Protein AF-A0A3A8JRA4-F1 (afdb_monomer_lite)

Structure (mmCIF, N/CA/C/O backbone):
data_AF-A0A3A8JRA4-F1
#
_entry.id   AF-A0A3A8JRA4-F1
#
loop_
_atom_site.group_PDB
_atom_site.id
_atom_site.type_symbol
_atom_site.label_atom_id
_atom_site.label_alt_id
_atom_site.label_comp_id
_atom_site.label_asym_id
_atom_site.label_entity_id
_atom_site.label_seq_id
_atom_site.pdbx_PDB_ins_code
_atom_site.Cartn_x
_atom_site.Cartn_y
_atom_site.Cartn_z
_atom_site.occupancy
_atom_site.B_iso_or_equiv
_atom_site.auth_seq_id
_atom_site.auth_comp_id
_atom_site.auth_asym_id
_atom_site.auth_atom_id
_atom_site.pdbx_PDB_model_num
ATOM 1 N N . MET A 1 1 ? -4.386 19.061 25.633 1.00 42.25 1 MET A N 1
ATOM 2 C CA . MET A 1 1 ? -5.273 18.980 24.450 1.00 42.25 1 MET A CA 1
ATOM 3 C C . MET A 1 1 ? -5.126 20.290 23.704 1.00 42.25 1 MET A C 1
ATOM 5 O O . MET A 1 1 ? -5.194 21.300 24.383 1.00 42.25 1 MET A O 1
ATOM 9 N N . GLN A 1 2 ? -4.971 20.246 22.377 1.00 42.50 2 GLN A N 1
ATOM 10 C CA . GLN A 1 2 ? -4.589 21.347 21.465 1.00 42.50 2 GLN A CA 1
ATOM 11 C C . GLN A 1 2 ? -3.070 21.439 21.291 1.00 42.50 2 GLN A C 1
ATOM 13 O O . GLN A 1 2 ? -2.375 21.845 22.204 1.00 42.50 2 GLN A O 1
ATOM 18 N N . ASP A 1 3 ? -2.617 20.881 20.163 1.00 41.09 3 ASP A N 1
ATOM 19 C CA . ASP A 1 3 ? -1.318 21.055 19.472 1.00 41.09 3 ASP A CA 1
ATOM 20 C C . ASP A 1 3 ? -1.063 19.887 18.490 1.00 41.09 3 ASP A C 1
ATOM 22 O O . ASP A 1 3 ? -0.101 19.893 17.729 1.00 41.09 3 ASP A O 1
ATOM 26 N N . ALA A 1 4 ? -1.954 18.884 18.441 1.00 43.44 4 ALA A N 1
ATOM 27 C CA . ALA A 1 4 ? -1.794 17.691 17.600 1.00 43.44 4 ALA A CA 1
ATOM 28 C C . ALA A 1 4 ? -2.192 17.859 16.118 1.00 43.44 4 ALA A C 1
ATOM 30 O O . ALA A 1 4 ? -2.067 16.912 15.350 1.00 43.44 4 ALA A O 1
ATOM 31 N N . PHE A 1 5 ? -2.633 19.041 15.685 1.00 44.84 5 PHE A N 1
ATOM 32 C CA . PHE A 1 5 ? -2.872 19.313 14.269 1.00 44.84 5 PHE A CA 1
ATOM 33 C C . PHE A 1 5 ? -2.196 20.624 13.890 1.00 44.84 5 PHE A C 1
ATOM 35 O O . PHE A 1 5 ? -2.761 21.701 14.058 1.00 44.84 5 PHE A O 1
ATOM 42 N N . LYS A 1 6 ? -0.991 20.525 13.320 1.00 45.72 6 LYS A N 1
ATOM 43 C CA . LYS A 1 6 ? -0.489 21.536 12.383 1.00 45.72 6 LYS A CA 1
ATOM 44 C C . LYS A 1 6 ? -1.404 21.517 11.153 1.00 45.72 6 LYS A C 1
ATOM 46 O O . LYS A 1 6 ? -1.088 20.903 10.141 1.00 45.72 6 LYS A O 1
ATOM 51 N N . SER A 1 7 ? -2.581 22.122 11.283 1.00 49.81 7 SER A N 1
ATOM 52 C CA . SER A 1 7 ? -3.661 22.100 10.293 1.00 49.81 7 SER A CA 1
ATOM 53 C C . SER A 1 7 ? -3.285 22.762 8.969 1.00 49.81 7 SER A C 1
ATOM 55 O O . SER A 1 7 ? -3.929 22.504 7.963 1.00 49.81 7 SER A O 1
ATOM 57 N N . ASP A 1 8 ? -2.235 23.581 8.943 1.00 52.53 8 ASP A N 1
ATOM 58 C CA . ASP A 1 8 ? -1.862 24.374 7.769 1.00 52.53 8 ASP A CA 1
ATOM 59 C C . ASP A 1 8 ? -1.099 23.598 6.692 1.00 52.53 8 ASP A C 1
ATOM 61 O O . ASP A 1 8 ? -1.126 23.996 5.528 1.00 52.53 8 ASP A O 1
ATOM 65 N N . GLU A 1 9 ? -0.403 22.520 7.053 1.00 50.00 9 GLU A N 1
ATOM 66 C CA . GLU A 1 9 ? 0.426 21.758 6.111 1.00 50.00 9 GLU A CA 1
ATOM 67 C C . GLU A 1 9 ? -0.400 20.649 5.442 1.00 50.00 9 GLU A C 1
ATOM 69 O O . GLU A 1 9 ? -0.456 20.563 4.215 1.00 50.00 9 GLU A O 1
ATOM 74 N N . THR A 1 10 ? -1.181 19.902 6.227 1.00 51.94 10 THR A N 1
ATOM 75 C CA . THR A 1 10 ? -2.163 18.926 5.723 1.00 51.94 10 THR A CA 1
ATOM 76 C C . THR A 1 10 ? -3.290 19.579 4.919 1.00 51.94 10 THR A C 1
ATOM 78 O O . THR A 1 10 ? -3.701 19.022 3.899 1.00 51.94 10 THR A O 1
ATOM 81 N N . ALA A 1 11 ? -3.743 20.787 5.287 1.00 57.78 11 ALA A N 1
ATOM 82 C CA . ALA A 1 11 ? -4.739 21.523 4.500 1.00 57.78 11 ALA A CA 1
ATOM 83 C C . ALA A 1 11 ? -4.231 21.947 3.111 1.00 57.78 11 ALA A C 1
ATOM 85 O O . ALA A 1 11 ? -5.037 22.105 2.195 1.00 57.78 11 ALA A O 1
ATOM 86 N N . ARG A 1 12 ? -2.912 22.111 2.922 1.00 64.62 12 ARG A N 1
ATOM 87 C CA . ARG A 1 12 ? -2.322 22.468 1.617 1.00 64.62 12 ARG A CA 1
ATOM 88 C C . ARG A 1 12 ? -2.156 21.271 0.687 1.00 64.62 12 ARG A C 1
ATOM 90 O O . ARG A 1 12 ? -2.230 21.445 -0.526 1.00 64.62 12 ARG A O 1
ATOM 97 N N . VAL A 1 13 ? -1.950 20.072 1.232 1.00 69.38 13 VAL A N 1
ATOM 98 C CA . VAL A 1 13 ? -1.719 18.848 0.443 1.00 69.38 13 VAL A CA 1
ATOM 99 C C . VAL A 1 13 ? -3.033 18.232 -0.052 1.00 69.38 13 VAL A C 1
ATOM 101 O O . VAL A 1 13 ? -3.086 17.700 -1.161 1.00 69.38 13 VAL A O 1
ATOM 104 N N . TRP A 1 14 ? -4.124 18.356 0.711 1.00 73.94 14 TRP A N 1
ATOM 105 C CA . TRP A 1 14 ? -5.416 17.745 0.367 1.00 73.94 14 TRP A CA 1
ATOM 106 C C . TRP A 1 14 ? -5.987 18.171 -1.004 1.00 73.94 14 TRP A C 1
ATOM 108 O O . TRP A 1 14 ? -6.370 17.298 -1.788 1.00 73.94 14 TRP A O 1
ATOM 118 N N . PRO A 1 15 ? -5.977 19.467 -1.381 1.00 80.62 15 PRO A N 1
ATOM 119 C CA . PRO A 1 15 ? -6.422 19.895 -2.709 1.00 80.62 15 PRO A CA 1
ATOM 120 C C . PRO A 1 15 ? -5.534 19.374 -3.849 1.00 80.62 15 PRO A C 1
ATOM 122 O O . PRO A 1 15 ? -6.014 19.194 -4.967 1.00 80.62 15 PRO A O 1
ATOM 125 N N . LEU A 1 16 ? -4.247 19.126 -3.583 1.00 82.62 16 LEU A N 1
ATOM 126 C CA . LEU A 1 16 ? -3.301 18.596 -4.569 1.00 82.62 16 LEU A CA 1
ATOM 127 C C . LEU A 1 16 ? -3.506 17.093 -4.789 1.00 82.62 16 LEU A C 1
ATOM 129 O O . LEU A 1 16 ? -3.467 16.631 -5.927 1.00 82.62 16 LEU A O 1
ATOM 133 N N . LEU A 1 17 ? -3.798 16.340 -3.724 1.00 81.56 17 LEU A N 1
ATOM 134 C CA . LEU A 1 17 ? -4.179 14.927 -3.819 1.00 81.56 17 LEU A CA 1
ATOM 135 C C . LEU A 1 17 ? -5.486 14.743 -4.602 1.00 81.56 17 LEU A C 1
ATOM 137 O O . LEU A 1 17 ? -5.574 13.847 -5.439 1.00 81.56 17 LEU A O 1
ATOM 141 N N . ALA A 1 18 ? -6.472 15.621 -4.395 1.00 82.06 18 ALA A N 1
ATOM 142 C CA . ALA A 1 18 ? -7.710 15.608 -5.173 1.00 82.06 18 ALA A CA 1
ATOM 143 C C . ALA A 1 18 ? -7.455 15.854 -6.674 1.00 82.06 18 ALA A C 1
ATOM 145 O O . ALA A 1 18 ? -8.029 15.171 -7.520 1.00 82.06 18 ALA A O 1
ATOM 146 N N . GLN A 1 19 ? -6.544 16.773 -7.017 1.00 84.06 19 GLN A N 1
ATOM 147 C CA . GLN A 1 19 ? -6.133 17.002 -8.409 1.00 84.06 19 GLN A CA 1
ATOM 148 C C . GLN A 1 19 ? -5.389 15.803 -9.007 1.00 84.06 19 GLN A C 1
ATOM 150 O O . GLN A 1 19 ? -5.580 15.493 -10.179 1.00 84.06 19 GLN A O 1
ATOM 155 N N . LEU A 1 20 ? -4.583 15.092 -8.210 1.00 86.69 20 LEU A N 1
ATOM 156 C CA . LEU A 1 20 ? -3.900 13.877 -8.660 1.00 86.69 20 LEU A CA 1
ATOM 157 C C . LEU A 1 20 ? -4.894 12.772 -9.045 1.00 86.69 20 LEU A C 1
ATOM 159 O O . LEU A 1 20 ? -4.694 12.077 -10.041 1.00 86.69 20 LEU A O 1
ATOM 163 N N . GLN A 1 21 ? -5.966 12.618 -8.262 1.00 83.75 21 GLN A N 1
ATOM 164 C CA . GLN A 1 21 ? -7.036 11.653 -8.531 1.00 83.75 21 GLN A CA 1
ATOM 165 C C . GLN A 1 21 ? -7.908 12.049 -9.728 1.00 83.75 21 GLN A C 1
ATOM 167 O O . GLN A 1 21 ? -8.460 11.174 -10.385 1.00 83.75 21 GLN A O 1
ATOM 172 N N . ALA A 1 22 ? -8.011 13.344 -10.033 1.00 84.12 22 ALA A N 1
ATOM 173 C CA . ALA A 1 22 ? -8.775 13.854 -11.170 1.00 84.12 22 ALA A CA 1
ATOM 174 C C . ALA A 1 22 ? -8.060 13.691 -12.528 1.00 84.12 22 ALA A C 1
ATOM 176 O O . ALA A 1 22 ? -8.652 13.986 -13.568 1.00 84.12 22 ALA A O 1
ATOM 177 N N . LEU A 1 23 ? -6.798 13.242 -12.544 1.00 87.00 23 LEU A N 1
ATOM 178 C CA . LEU A 1 23 ? -6.083 12.951 -13.787 1.00 87.00 23 LEU A CA 1
ATOM 179 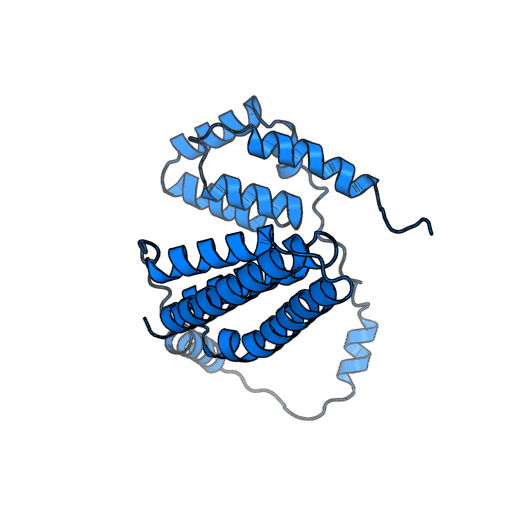C C . LEU A 1 23 ? -6.722 11.760 -14.519 1.00 87.00 23 LEU A C 1
ATOM 181 O O . LEU A 1 23 ? -7.041 10.764 -13.867 1.00 87.00 23 LEU A O 1
ATOM 185 N N . PRO A 1 24 ? -6.830 11.806 -15.859 1.00 85.25 24 PRO A N 1
ATOM 186 C CA . PRO A 1 24 ? -7.484 10.761 -16.643 1.00 85.25 24 PRO A CA 1
ATOM 187 C C . PRO A 1 24 ? -6.791 9.403 -16.495 1.00 85.25 24 PRO A C 1
ATOM 189 O O . PRO A 1 24 ? -5.580 9.327 -16.282 1.00 85.25 24 PRO A O 1
ATOM 192 N N . ASP A 1 25 ? -7.536 8.311 -16.652 1.00 80.62 25 ASP A N 1
ATOM 193 C CA . ASP A 1 25 ? -7.024 6.948 -16.436 1.00 80.62 25 ASP A CA 1
ATOM 194 C C . ASP A 1 25 ? -5.813 6.601 -17.315 1.00 80.62 25 ASP A C 1
ATOM 196 O O . ASP A 1 25 ? -4.922 5.882 -16.866 1.00 80.62 25 ASP A O 1
ATOM 200 N N . GLY A 1 26 ? -5.737 7.176 -18.521 1.00 81.19 26 GLY A N 1
ATOM 201 C CA . GLY A 1 26 ? -4.611 7.023 -19.451 1.00 81.19 26 GLY A CA 1
ATOM 202 C C . GLY A 1 26 ? -3.329 7.770 -19.061 1.00 81.19 26 GLY A C 1
ATOM 203 O O . GLY A 1 26 ? -2.326 7.649 -19.758 1.00 81.19 26 GLY A O 1
ATOM 204 N N . PHE A 1 27 ? -3.336 8.541 -17.971 1.00 87.44 27 PHE A N 1
ATOM 205 C CA . PHE A 1 27 ? -2.140 9.212 -17.471 1.00 87.44 27 PHE A CA 1
ATOM 206 C C . PHE A 1 27 ? -1.096 8.198 -16.978 1.00 87.44 27 PHE A C 1
ATOM 208 O O . PHE A 1 27 ? -1.437 7.221 -16.306 1.00 87.44 27 PHE A O 1
ATOM 215 N N . ASP A 1 28 ? 0.181 8.451 -17.286 1.00 85.38 28 ASP A N 1
ATOM 216 C CA . ASP A 1 28 ? 1.267 7.505 -17.022 1.00 85.38 28 ASP A CA 1
ATOM 217 C C . ASP A 1 28 ? 1.326 7.095 -15.529 1.00 85.38 28 ASP A C 1
ATOM 219 O O . ASP A 1 28 ? 1.390 7.950 -14.633 1.00 85.38 28 ASP A O 1
ATOM 223 N N . PRO A 1 29 ? 1.296 5.783 -15.228 1.00 83.69 29 PRO A N 1
ATOM 224 C CA . PRO A 1 29 ? 1.188 5.294 -13.858 1.00 83.69 29 PRO A CA 1
ATOM 225 C C . PRO A 1 29 ? 2.460 5.527 -13.033 1.00 83.69 29 PRO A C 1
ATOM 227 O O . PRO A 1 29 ? 2.365 5.713 -11.818 1.00 83.69 29 PRO A O 1
ATOM 230 N N . ALA A 1 30 ? 3.640 5.548 -13.663 1.00 80.94 30 ALA A N 1
ATOM 231 C CA . ALA A 1 30 ? 4.895 5.823 -12.967 1.00 80.94 30 ALA A CA 1
ATOM 232 C C . ALA A 1 30 ? 4.961 7.296 -12.546 1.00 80.94 30 ALA A C 1
ATOM 234 O O . ALA A 1 30 ? 5.324 7.595 -11.409 1.00 80.94 30 ALA A O 1
ATOM 235 N N . LEU A 1 31 ? 4.510 8.204 -13.411 1.00 84.81 31 LEU A N 1
ATOM 236 C CA . LEU A 1 31 ? 4.359 9.624 -13.098 1.00 84.81 31 LEU A CA 1
ATOM 237 C C . LEU A 1 31 ? 3.317 9.880 -12.016 1.00 84.81 31 LEU A C 1
ATOM 239 O O . LEU A 1 31 ? 3.580 10.641 -11.087 1.00 84.81 31 LEU A O 1
ATOM 243 N N . ARG A 1 32 ? 2.161 9.211 -12.083 1.00 86.81 32 ARG A N 1
ATOM 244 C CA . ARG A 1 32 ? 1.133 9.302 -11.036 1.00 86.81 32 ARG A CA 1
ATOM 245 C C . ARG A 1 32 ? 1.689 8.866 -9.678 1.00 86.81 32 ARG A C 1
ATOM 247 O O . ARG A 1 32 ? 1.477 9.551 -8.679 1.00 86.81 32 ARG A O 1
ATOM 254 N N . SER A 1 33 ? 2.440 7.764 -9.651 1.00 81.56 33 SER A N 1
ATOM 255 C CA . SER A 1 33 ? 3.121 7.278 -8.447 1.00 81.56 33 SER A CA 1
ATOM 256 C C . SER A 1 33 ? 4.178 8.267 -7.952 1.00 81.56 33 SER A C 1
ATOM 258 O O . SER A 1 33 ? 4.204 8.584 -6.764 1.00 81.56 33 SER A O 1
ATOM 260 N N . GLY A 1 34 ? 5.024 8.799 -8.838 1.00 81.69 34 GLY A N 1
ATOM 261 C CA . GLY A 1 34 ? 6.030 9.798 -8.476 1.00 81.69 34 GLY A CA 1
ATOM 262 C C . GLY A 1 34 ? 5.401 11.039 -7.839 1.00 81.69 34 GLY A C 1
ATOM 263 O O . GLY A 1 34 ? 5.856 11.492 -6.793 1.00 81.69 34 GLY A O 1
ATOM 264 N N . LEU A 1 35 ? 4.313 11.552 -8.421 1.00 85.88 35 LEU A N 1
ATOM 265 C CA . LEU A 1 35 ? 3.591 12.719 -7.906 1.00 85.88 35 LEU A CA 1
ATOM 266 C C . LEU A 1 35 ? 2.993 12.464 -6.519 1.00 85.88 35 LEU A C 1
ATOM 268 O O . LEU A 1 35 ? 3.038 13.349 -5.670 1.00 85.88 35 LEU A O 1
ATOM 272 N N . ALA A 1 36 ? 2.481 11.256 -6.266 1.00 84.62 36 ALA A N 1
ATOM 273 C CA . ALA A 1 36 ? 1.999 10.876 -4.942 1.00 84.62 36 ALA A CA 1
ATOM 274 C C . ALA A 1 36 ? 3.125 10.916 -3.892 1.00 84.62 36 ALA A C 1
ATOM 276 O O . ALA A 1 36 ? 2.939 11.500 -2.828 1.00 84.62 36 ALA A O 1
ATOM 277 N N . HIS A 1 37 ? 4.306 10.370 -4.207 1.00 77.62 37 HIS A N 1
ATOM 278 C CA . HIS A 1 37 ? 5.467 10.419 -3.305 1.00 77.62 37 HIS A CA 1
ATOM 279 C C . HIS A 1 37 ? 5.941 11.856 -3.069 1.00 77.62 37 HIS A C 1
ATOM 281 O O . HIS A 1 37 ? 6.258 12.230 -1.943 1.00 77.62 37 HIS A O 1
ATOM 287 N N . ALA A 1 38 ? 5.928 12.694 -4.107 1.00 82.12 38 ALA A N 1
ATOM 288 C CA . ALA A 1 38 ? 6.289 14.097 -3.968 1.00 82.12 38 ALA A CA 1
ATOM 289 C C . ALA A 1 38 ? 5.326 14.868 -3.053 1.00 82.12 38 ALA A C 1
ATOM 291 O O . ALA A 1 38 ? 5.771 15.718 -2.288 1.00 82.12 38 ALA A O 1
ATOM 292 N N . LEU A 1 39 ? 4.026 14.563 -3.094 1.00 80.50 39 LEU A N 1
ATOM 293 C CA . LEU A 1 39 ? 3.029 15.192 -2.223 1.00 80.50 39 LEU A CA 1
ATOM 294 C C . LEU A 1 39 ? 3.098 14.720 -0.768 1.00 80.50 39 LEU A C 1
ATOM 296 O O . LEU 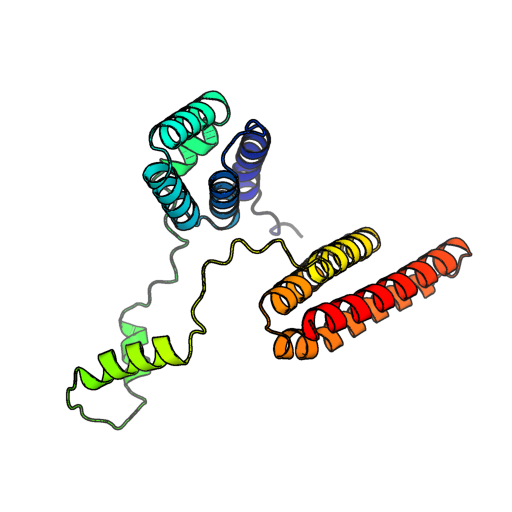A 1 39 ? 2.816 15.511 0.128 1.00 80.50 39 LEU A O 1
ATOM 300 N N . LEU A 1 40 ? 3.427 13.448 -0.541 1.00 77.44 40 LEU A N 1
ATOM 301 C CA . LEU A 1 40 ? 3.456 12.854 0.797 1.00 77.44 40 LEU A CA 1
ATOM 302 C C . LEU A 1 40 ? 4.778 13.123 1.522 1.00 77.44 40 LEU A C 1
ATOM 304 O O . LEU A 1 40 ? 4.769 13.509 2.687 1.00 77.44 40 LEU A O 1
ATOM 308 N N . ASP A 1 41 ? 5.896 12.971 0.813 1.00 74.00 41 ASP A N 1
ATOM 309 C CA . ASP A 1 41 ? 7.235 12.967 1.408 1.00 74.00 41 ASP A CA 1
ATOM 310 C C . ASP A 1 41 ? 8.079 14.181 0.979 1.00 74.00 41 ASP A C 1
ATOM 312 O O . ASP A 1 41 ? 9.234 14.320 1.384 1.00 74.00 41 ASP A O 1
ATOM 316 N N . GLY A 1 42 ? 7.545 15.055 0.114 1.00 71.06 42 GLY A N 1
ATOM 317 C CA . GLY A 1 42 ? 8.282 16.191 -0.459 1.00 71.06 42 GLY A CA 1
ATOM 318 C C . GLY A 1 42 ? 9.384 15.785 -1.448 1.00 71.06 42 GLY A C 1
ATOM 319 O O . GLY A 1 42 ? 10.128 16.638 -1.935 1.00 71.06 42 GLY A O 1
ATOM 320 N N . ALA A 1 43 ? 9.512 14.490 -1.751 1.00 73.88 43 ALA A N 1
ATOM 321 C CA . ALA A 1 43 ? 10.568 13.944 -2.591 1.00 73.88 43 ALA A CA 1
ATOM 322 C C . ALA A 1 43 ? 10.233 14.114 -4.081 1.00 73.88 43 ALA A C 1
ATOM 324 O O . ALA A 1 43 ? 9.377 13.420 -4.626 1.00 73.88 43 ALA A O 1
ATOM 325 N N . LEU A 1 44 ? 10.934 15.028 -4.759 1.00 79.38 44 LEU A N 1
ATOM 326 C CA . LEU A 1 44 ? 10.740 15.293 -6.192 1.00 79.38 44 LEU A CA 1
ATOM 327 C C . LEU A 1 44 ? 11.509 14.343 -7.116 1.00 79.38 44 LEU A C 1
ATOM 329 O O . LEU A 1 44 ? 11.169 14.249 -8.295 1.00 79.38 44 LEU A O 1
ATOM 333 N N . ASP A 1 45 ? 12.537 13.658 -6.618 1.00 78.50 45 ASP A N 1
ATOM 334 C CA . ASP A 1 45 ? 13.399 12.807 -7.448 1.00 78.50 45 ASP A CA 1
ATOM 335 C C . ASP A 1 45 ? 12.626 11.673 -8.149 1.00 78.50 45 ASP A C 1
ATOM 337 O O . ASP A 1 45 ? 12.763 11.548 -9.363 1.00 78.50 45 ASP A O 1
ATOM 341 N N . PRO A 1 46 ? 11.681 10.965 -7.493 1.00 74.69 46 PRO A N 1
ATOM 342 C CA . PRO A 1 46 ? 10.841 9.978 -8.174 1.00 74.69 46 PRO A CA 1
ATOM 343 C C . PRO A 1 46 ? 10.003 10.556 -9.327 1.00 74.69 46 PRO A C 1
ATOM 345 O O . PRO A 1 46 ? 9.746 9.865 -10.311 1.00 74.69 46 PRO A O 1
ATOM 348 N N . VAL A 1 47 ? 9.566 11.820 -9.228 1.00 83.38 47 VAL A N 1
ATOM 349 C CA . VAL A 1 47 ? 8.838 12.501 -10.316 1.00 83.38 47 VAL A CA 1
ATOM 350 C C . VAL A 1 47 ? 9.775 12.797 -11.481 1.00 83.38 47 VAL A C 1
ATOM 352 O O . VAL A 1 47 ? 9.383 12.622 -12.632 1.00 83.38 47 VAL A O 1
ATOM 355 N N . ARG A 1 48 ? 11.001 13.250 -11.191 1.00 80.44 48 ARG A N 1
ATOM 356 C CA . ARG A 1 48 ? 12.018 13.566 -12.204 1.00 80.44 48 ARG A CA 1
ATOM 357 C C . ARG A 1 48 ? 12.439 12.317 -12.963 1.00 80.44 48 ARG A C 1
ATOM 359 O O . ARG A 1 48 ? 12.381 12.332 -14.189 1.00 80.44 48 ARG A O 1
ATOM 366 N N . ASP A 1 49 ? 12.743 11.242 -12.243 1.00 79.25 49 ASP A N 1
ATOM 367 C CA . ASP A 1 49 ? 13.127 9.953 -12.821 1.00 79.25 49 ASP A CA 1
ATOM 368 C C . ASP A 1 49 ? 12.004 9.391 -13.706 1.00 79.25 49 ASP A C 1
ATOM 370 O O . ASP A 1 49 ? 12.247 8.933 -14.822 1.00 79.25 49 ASP A O 1
ATOM 374 N N . ALA A 1 50 ? 10.746 9.480 -13.253 1.00 77.12 50 ALA A N 1
ATOM 375 C CA . ALA A 1 50 ? 9.596 9.033 -14.037 1.00 77.12 50 ALA A CA 1
ATOM 376 C C . ALA A 1 50 ? 9.367 9.890 -15.295 1.00 77.12 50 ALA A C 1
ATOM 378 O O . ALA A 1 50 ? 9.062 9.347 -16.360 1.00 77.12 50 ALA A O 1
ATOM 379 N N . PHE A 1 51 ? 9.540 11.214 -15.202 1.00 81.88 51 PHE A N 1
ATOM 380 C CA . PHE A 1 51 ? 9.467 12.106 -16.363 1.00 81.88 51 PHE A CA 1
ATOM 381 C C . PHE A 1 51 ? 10.581 11.828 -17.372 1.00 81.88 51 PHE A C 1
ATOM 383 O O . PHE A 1 51 ? 10.325 11.820 -18.575 1.00 81.88 51 PHE A O 1
ATOM 390 N N . GLU A 1 52 ? 11.803 11.601 -16.896 1.00 81.25 52 GLU A N 1
ATOM 391 C CA . GLU A 1 52 ? 12.957 11.293 -17.734 1.00 81.25 52 GLU A CA 1
ATOM 392 C C . GLU A 1 52 ? 12.774 9.951 -18.447 1.00 81.25 52 GLU A C 1
ATOM 394 O O . GLU A 1 52 ? 12.853 9.901 -19.674 1.00 81.25 52 GLU A O 1
ATOM 399 N N . ALA A 1 53 ? 12.365 8.909 -17.721 1.00 79.94 53 ALA A N 1
ATOM 400 C CA . ALA A 1 53 ? 12.047 7.607 -18.298 1.00 79.94 53 ALA A CA 1
ATOM 401 C C . ALA A 1 53 ? 10.871 7.664 -19.290 1.00 79.94 53 ALA A C 1
ATOM 403 O O . ALA A 1 53 ? 10.860 6.942 -20.291 1.00 79.94 53 ALA A O 1
ATOM 404 N N . LEU A 1 54 ? 9.848 8.496 -19.049 1.00 82.38 54 LEU A N 1
ATOM 405 C CA . LEU A 1 54 ? 8.780 8.699 -20.032 1.00 82.38 54 LEU A CA 1
ATOM 406 C C . LEU A 1 54 ? 9.311 9.415 -21.275 1.00 82.38 54 LEU A C 1
ATOM 408 O O . LEU A 1 54 ? 9.035 8.964 -22.378 1.00 82.38 54 LEU A O 1
ATOM 412 N N . ARG A 1 55 ? 10.107 10.474 -21.111 1.00 86.12 55 ARG A N 1
ATOM 413 C CA . ARG A 1 55 ? 10.690 11.238 -22.220 1.00 86.12 55 ARG A CA 1
ATOM 414 C C . ARG A 1 55 ? 11.605 10.387 -23.099 1.00 86.12 55 ARG A C 1
ATOM 416 O O . ARG A 1 55 ? 11.555 10.529 -24.315 1.00 86.12 55 ARG A O 1
ATOM 423 N N . GLU A 1 56 ? 12.410 9.510 -22.504 1.00 83.19 56 GLU A N 1
ATOM 424 C CA . GLU A 1 56 ? 13.284 8.585 -23.238 1.00 83.19 56 GLU A CA 1
ATOM 425 C C . GLU A 1 56 ? 12.493 7.556 -24.052 1.00 83.19 56 GLU A C 1
ATOM 427 O O . GLU A 1 56 ? 12.872 7.227 -25.174 1.00 83.19 56 GLU A O 1
ATOM 432 N N . ARG A 1 57 ? 11.376 7.059 -23.506 1.00 88.69 57 ARG A N 1
ATOM 433 C CA . ARG A 1 57 ? 10.525 6.062 -24.176 1.00 88.69 57 ARG A CA 1
ATOM 434 C C . ARG A 1 57 ? 9.574 6.679 -25.200 1.00 88.69 57 ARG A C 1
ATOM 436 O O . ARG A 1 57 ? 9.297 6.059 -26.221 1.00 88.69 57 ARG A O 1
ATOM 443 N N . SER A 1 58 ? 9.033 7.857 -24.901 1.00 85.00 58 SER A N 1
ATOM 444 C CA . SER A 1 58 ? 8.052 8.578 -25.712 1.00 85.00 58 SER A CA 1
ATOM 445 C C . SER A 1 58 ? 8.095 10.085 -25.407 1.00 85.00 58 SER A C 1
ATOM 447 O O . SER A 1 58 ? 7.468 10.554 -24.449 1.00 85.00 58 SER A O 1
ATOM 449 N N . PRO A 1 59 ? 8.800 10.881 -26.232 1.00 83.81 59 PRO A N 1
ATOM 450 C CA . PRO A 1 59 ? 8.826 12.337 -26.099 1.00 83.81 59 PRO A CA 1
ATOM 451 C C . PRO A 1 59 ? 7.432 12.968 -26.235 1.00 83.81 59 PRO A C 1
ATOM 453 O O . PRO A 1 59 ? 7.098 13.903 -25.507 1.00 83.81 59 PRO A O 1
ATOM 456 N N . GLU A 1 60 ? 6.607 12.427 -27.136 1.00 83.62 60 GLU A N 1
ATOM 457 C CA . GLU A 1 60 ? 5.224 12.860 -27.362 1.00 83.62 60 GLU A CA 1
ATOM 458 C C . GLU A 1 60 ? 4.365 12.592 -26.121 1.00 83.62 60 GLU A C 1
ATOM 460 O O . GLU A 1 60 ? 3.732 13.512 -25.604 1.00 83.62 60 GLU A O 1
ATOM 465 N N . GLY A 1 61 ? 4.447 11.384 -25.556 1.00 79.25 61 GLY A N 1
ATOM 466 C CA . GLY A 1 61 ? 3.749 11.029 -24.319 1.00 79.25 61 GLY A CA 1
ATOM 467 C C . GLY A 1 61 ? 4.182 11.880 -23.122 1.00 79.25 61 GLY A C 1
ATOM 468 O O . GLY A 1 61 ? 3.351 12.273 -22.307 1.00 79.25 61 GLY A O 1
ATOM 469 N N . ALA A 1 62 ? 5.465 12.248 -23.033 1.00 83.19 62 ALA A N 1
ATOM 470 C CA . ALA A 1 62 ? 5.939 13.180 -22.010 1.00 83.19 62 ALA A CA 1
ATOM 471 C C . ALA A 1 62 ? 5.317 14.578 -22.172 1.00 83.19 62 ALA A C 1
ATOM 473 O O . ALA A 1 62 ? 4.894 15.185 -21.187 1.00 83.19 62 ALA A O 1
ATOM 474 N N . SER A 1 63 ? 5.223 15.086 -23.404 1.00 83.19 63 SER A N 1
ATOM 475 C CA . SER A 1 63 ? 4.583 16.377 -23.681 1.00 83.19 63 SER A CA 1
ATOM 476 C C . SER A 1 63 ? 3.073 16.363 -23.421 1.00 83.19 63 SER A C 1
ATOM 478 O O . SER A 1 63 ? 2.544 17.317 -22.846 1.00 83.19 63 SER A O 1
ATOM 480 N N . GLU A 1 64 ? 2.398 15.262 -23.752 1.00 85.94 64 GLU A N 1
ATOM 481 C CA . GLU A 1 64 ? 0.986 15.036 -23.452 1.00 85.94 64 GLU A CA 1
ATOM 482 C C . GLU A 1 64 ? 0.750 14.998 -21.939 1.00 85.94 64 GLU A C 1
ATOM 484 O O . GLU A 1 64 ? -0.126 15.699 -21.437 1.00 85.94 64 GLU A O 1
ATOM 489 N N . ALA A 1 65 ? 1.587 14.278 -21.187 1.00 83.81 65 ALA A N 1
ATOM 490 C CA . ALA A 1 65 ? 1.507 14.220 -19.730 1.00 83.81 65 ALA A CA 1
ATOM 491 C C . ALA A 1 65 ? 1.666 15.608 -19.082 1.00 83.81 65 ALA A C 1
ATOM 493 O O . ALA A 1 65 ? 0.921 15.952 -18.162 1.00 83.81 65 ALA A O 1
ATOM 494 N N . VAL A 1 66 ? 2.582 16.447 -19.584 1.00 85.31 66 VAL A N 1
ATOM 495 C CA . VAL A 1 66 ? 2.699 17.852 -19.145 1.00 85.31 66 VAL A CA 1
ATOM 496 C C . VAL A 1 66 ? 1.439 18.651 -19.491 1.00 85.31 66 VAL A C 1
ATOM 498 O O . VAL A 1 66 ? 0.970 19.439 -18.668 1.00 85.31 66 VAL A O 1
ATOM 501 N N . GLY A 1 67 ? 0.878 18.453 -20.687 1.00 84.50 67 GLY A N 1
ATOM 502 C CA . GLY A 1 67 ? -0.372 19.086 -21.111 1.00 84.50 67 GLY A CA 1
ATOM 503 C C . GLY A 1 67 ? -1.550 18.722 -20.206 1.00 84.50 67 GLY A C 1
ATOM 504 O O . GLY A 1 67 ? -2.276 19.608 -19.754 1.00 84.50 67 GLY A O 1
ATOM 505 N N . LEU A 1 68 ? -1.687 17.439 -19.868 1.00 86.81 68 LEU A N 1
ATOM 506 C CA . LEU A 1 68 ? -2.717 16.927 -18.966 1.00 86.81 68 LEU A CA 1
ATOM 507 C C . LEU A 1 68 ? -2.552 17.464 -17.542 1.00 86.81 68 LEU A C 1
ATOM 509 O O . LEU A 1 68 ? -3.540 17.870 -16.932 1.00 86.81 68 LEU A O 1
ATOM 513 N N . LEU A 1 69 ? -1.320 17.542 -17.029 1.00 85.94 69 LEU A N 1
ATOM 514 C CA . LEU A 1 69 ? -1.051 18.157 -15.726 1.00 85.94 69 LEU A CA 1
ATOM 515 C C . LEU A 1 69 ? -1.447 19.633 -15.705 1.00 85.94 69 LEU A C 1
ATOM 517 O O . LEU A 1 69 ? -2.096 20.074 -14.764 1.00 85.94 69 LEU A O 1
ATOM 521 N N . ARG A 1 70 ? -1.126 20.392 -16.755 1.00 85.25 70 ARG A N 1
ATOM 522 C CA . ARG A 1 70 ? -1.521 21.803 -16.853 1.00 85.25 70 ARG A CA 1
ATOM 523 C C . ARG A 1 70 ? -3.037 21.983 -16.932 1.00 85.25 70 ARG A C 1
ATOM 525 O O . ARG A 1 70 ? -3.571 22.913 -16.334 1.00 85.25 70 ARG A O 1
ATOM 532 N N . ALA A 1 71 ? -3.719 21.119 -17.681 1.00 84.38 71 ALA A N 1
ATOM 533 C CA . ALA A 1 71 ? -5.156 21.222 -17.918 1.00 84.38 71 ALA A CA 1
ATOM 534 C C . ALA A 1 71 ? -5.996 20.777 -16.710 1.00 84.38 71 ALA A C 1
ATOM 536 O O . ALA A 1 71 ? -6.986 21.426 -16.380 1.00 84.38 71 ALA A O 1
ATOM 537 N N . HIS A 1 72 ? -5.605 19.686 -16.048 1.00 81.62 72 HIS A N 1
ATOM 538 C CA . HIS A 1 72 ? -6.416 19.036 -15.013 1.00 81.62 72 HIS A CA 1
ATOM 539 C C . HIS A 1 72 ? -5.870 19.214 -13.594 1.00 81.62 72 HIS A C 1
ATOM 541 O O . HIS A 1 72 ? -6.606 19.034 -12.626 1.00 81.62 72 HIS A O 1
ATOM 547 N N . ALA A 1 73 ? -4.596 19.579 -13.455 1.00 84.94 73 ALA A N 1
ATOM 548 C CA . ALA A 1 73 ? -3.914 19.652 -12.171 1.00 84.94 73 ALA A CA 1
ATOM 549 C C . ALA A 1 73 ? -2.950 20.858 -12.063 1.00 84.94 73 ALA A C 1
ATOM 551 O O . ALA A 1 73 ? -1.764 20.692 -11.752 1.00 84.94 73 ALA A O 1
ATOM 552 N N . PRO A 1 74 ? -3.428 22.097 -12.287 1.00 81.50 74 PRO A N 1
ATOM 553 C CA . PRO A 1 74 ? -2.572 23.286 -12.293 1.00 81.50 74 PRO A CA 1
ATOM 554 C C . PRO A 1 74 ? -1.894 23.546 -10.937 1.00 81.50 74 PRO A C 1
ATOM 556 O O . PRO A 1 74 ? -0.797 24.104 -10.885 1.00 81.50 74 PRO A O 1
ATOM 559 N N . GLY A 1 75 ? -2.505 23.110 -9.830 1.00 80.81 75 GLY A N 1
ATOM 560 C CA . GLY A 1 75 ? -1.898 23.175 -8.502 1.00 80.81 75 GLY A CA 1
ATOM 561 C C . GLY A 1 75 ? -0.707 22.228 -8.357 1.00 80.81 75 GLY A C 1
ATOM 562 O O . GLY A 1 75 ? 0.295 22.606 -7.754 1.00 80.81 75 GLY A O 1
ATOM 563 N N . LEU A 1 76 ? -0.776 21.034 -8.958 1.00 80.00 76 LEU A N 1
ATOM 564 C CA . LEU A 1 76 ? 0.350 20.096 -9.011 1.00 80.00 76 LEU A CA 1
ATOM 565 C C . LEU A 1 76 ? 1.473 20.618 -9.908 1.00 80.00 76 LEU A C 1
ATOM 567 O O . LEU A 1 76 ? 2.640 20.539 -9.531 1.00 80.00 76 LEU A O 1
ATOM 571 N N . GLU A 1 77 ? 1.143 21.214 -11.056 1.00 80.31 77 GLU A N 1
ATOM 572 C CA . GLU A 1 77 ? 2.146 21.868 -11.909 1.00 80.31 77 GLU A CA 1
ATOM 573 C C . GLU A 1 77 ? 2.851 23.010 -11.151 1.00 80.31 77 GLU A C 1
ATOM 575 O O . GLU A 1 77 ? 4.076 23.136 -11.209 1.00 80.31 77 GLU A O 1
ATOM 580 N N . GLY A 1 78 ? 2.097 23.815 -10.396 1.00 77.44 78 GLY A N 1
ATOM 581 C CA . GLY A 1 78 ? 2.641 24.860 -9.528 1.00 77.44 78 GLY A CA 1
ATOM 582 C C . GLY A 1 78 ? 3.513 24.309 -8.397 1.00 77.44 78 GLY A C 1
ATOM 583 O O . GLY A 1 78 ? 4.575 24.862 -8.121 1.00 77.44 78 GLY A O 1
ATOM 584 N N . PHE A 1 79 ? 3.108 23.194 -7.786 1.00 78.06 79 PHE A N 1
ATOM 585 C CA . PHE A 1 79 ? 3.867 22.502 -6.743 1.00 78.06 79 PHE A CA 1
ATOM 586 C C . PHE A 1 79 ? 5.236 22.031 -7.249 1.00 78.06 79 PHE A C 1
ATOM 588 O O . PHE A 1 79 ? 6.251 22.329 -6.624 1.00 78.06 79 PHE A O 1
ATOM 595 N N . LEU A 1 80 ? 5.288 21.398 -8.424 1.00 75.38 80 LEU A N 1
ATOM 596 C CA . LEU A 1 80 ? 6.542 20.944 -9.038 1.00 75.38 80 LEU A CA 1
ATOM 597 C C . LEU A 1 80 ? 7.490 22.088 -9.414 1.00 75.38 80 LEU A C 1
ATOM 599 O O . LEU A 1 80 ? 8.707 21.907 -9.434 1.00 75.38 80 LEU A O 1
ATOM 603 N N . LYS A 1 81 ? 6.937 23.259 -9.740 1.00 73.19 81 LYS A N 1
ATOM 604 C CA . LYS A 1 81 ? 7.707 24.462 -10.086 1.00 73.19 81 LYS A CA 1
ATOM 605 C C . LYS A 1 81 ? 8.110 25.286 -8.863 1.00 73.19 81 LYS A C 1
ATOM 607 O O . LYS A 1 81 ? 8.925 26.197 -8.996 1.00 73.19 81 LYS A O 1
ATOM 612 N N . SER A 1 82 ? 7.533 25.013 -7.694 1.00 62.56 82 SER A N 1
ATOM 613 C CA . SER A 1 82 ? 7.751 25.825 -6.504 1.00 62.56 82 SER A CA 1
ATOM 614 C C . SER A 1 82 ? 9.140 25.565 -5.904 1.00 62.56 82 SER A C 1
ATOM 616 O O . SER A 1 82 ? 9.448 24.432 -5.534 1.00 62.56 82 SER A O 1
ATOM 618 N N . PRO A 1 83 ? 9.980 26.602 -5.721 1.00 49.16 83 PRO A N 1
ATOM 619 C CA . PRO A 1 83 ? 11.292 26.468 -5.082 1.00 49.16 83 PRO A CA 1
ATOM 620 C C . PRO A 1 83 ? 11.211 26.224 -3.562 1.00 49.16 83 PRO A C 1
ATOM 622 O O . PRO A 1 83 ? 12.243 26.089 -2.909 1.00 49.16 83 PRO A O 1
ATOM 625 N N . LEU A 1 84 ? 10.004 26.186 -2.980 1.00 44.75 84 LEU A N 1
ATOM 626 C CA . LEU A 1 84 ? 9.777 26.017 -1.539 1.00 44.75 84 LEU A CA 1
ATOM 627 C C . LEU A 1 84 ? 9.948 24.577 -1.035 1.00 44.75 84 LEU A C 1
ATOM 629 O O . LEU A 1 84 ? 9.900 24.358 0.172 1.00 44.75 84 LEU A O 1
ATOM 633 N N . LEU A 1 85 ? 10.235 23.616 -1.913 1.00 46.69 85 LEU A N 1
ATOM 634 C CA . LEU A 1 85 ? 10.686 22.277 -1.528 1.00 46.69 85 LEU A CA 1
ATOM 635 C C . LEU A 1 85 ? 12.184 22.308 -1.201 1.00 46.69 85 LEU A C 1
ATOM 637 O O . LEU A 1 85 ? 13.017 21.673 -1.847 1.00 46.69 85 LEU A O 1
ATOM 641 N N . ARG A 1 86 ? 12.536 23.084 -0.171 1.00 37.12 86 ARG A N 1
ATOM 642 C CA . ARG A 1 86 ? 13.723 22.772 0.618 1.00 37.12 86 ARG A CA 1
ATOM 643 C C . ARG A 1 86 ? 13.345 21.528 1.427 1.00 37.12 86 ARG A C 1
ATOM 645 O O . ARG A 1 86 ? 12.311 21.577 2.094 1.00 37.12 86 ARG A O 1
ATOM 652 N N . PRO A 1 87 ? 14.132 20.438 1.402 1.00 37.00 87 PRO A N 1
ATOM 653 C CA . PRO A 1 87 ? 13.950 19.383 2.392 1.00 37.00 87 PRO A CA 1
ATOM 654 C C . PRO A 1 87 ? 13.951 20.036 3.784 1.00 37.00 87 PRO A C 1
ATOM 656 O O . PRO A 1 87 ? 14.659 21.042 3.953 1.00 37.00 87 PRO A O 1
ATOM 659 N N . PRO A 1 88 ? 13.171 19.533 4.763 1.00 34.38 88 PRO A N 1
ATOM 660 C CA . PRO A 1 88 ? 13.256 20.026 6.128 1.00 34.38 88 PRO A CA 1
ATOM 661 C C . PRO A 1 88 ? 14.730 20.086 6.499 1.00 34.38 88 PRO A C 1
ATOM 663 O O . PRO A 1 88 ? 15.469 19.116 6.325 1.00 34.38 88 PRO A O 1
ATOM 666 N N . GLU A 1 89 ? 15.160 21.279 6.894 1.00 36.28 89 GLU A N 1
ATOM 667 C CA . GLU A 1 89 ? 16.522 21.565 7.290 1.00 36.28 89 GLU A CA 1
ATOM 668 C C . GLU A 1 89 ? 16.878 20.579 8.403 1.00 36.28 89 GLU A C 1
ATOM 670 O O . GLU A 1 89 ? 16.482 20.742 9.556 1.00 36.28 89 GLU A O 1
ATOM 675 N N . SER A 1 90 ? 17.585 19.505 8.040 1.00 37.28 90 SER A N 1
ATOM 676 C CA . SER A 1 90 ? 18.293 18.672 8.999 1.00 37.28 90 SER A CA 1
ATOM 677 C C . SER A 1 90 ? 19.072 19.637 9.888 1.00 37.28 90 SER A C 1
ATOM 679 O O . SER A 1 90 ? 19.725 20.525 9.319 1.00 37.28 90 SER A O 1
ATOM 681 N N . PRO A 1 91 ? 19.001 19.529 11.228 1.00 34.97 91 PRO A N 1
ATOM 682 C CA . PRO A 1 91 ? 19.696 20.457 12.104 1.00 34.97 91 PRO A CA 1
ATOM 683 C C . PRO A 1 91 ? 21.139 20.535 11.630 1.00 34.97 91 PRO A C 1
ATOM 685 O O . PRO A 1 91 ? 21.832 19.517 11.568 1.00 34.97 91 PRO A O 1
ATOM 688 N N . ARG A 1 92 ? 21.540 21.734 11.184 1.00 39.84 92 ARG A N 1
ATOM 689 C CA . ARG A 1 92 ? 22.882 21.985 10.667 1.00 39.84 92 ARG A CA 1
ATOM 690 C C . ARG A 1 92 ? 23.855 21.407 11.692 1.00 39.84 92 ARG A C 1
ATOM 692 O O . ARG A 1 92 ? 23.807 21.843 12.845 1.00 39.84 92 ARG A O 1
ATOM 699 N N . PRO A 1 93 ? 24.722 20.450 11.328 1.00 38.62 93 PRO A N 1
ATOM 700 C CA . PRO A 1 93 ? 25.808 20.082 12.207 1.00 38.62 93 PRO A CA 1
ATOM 701 C C . PRO A 1 93 ? 26.734 21.294 12.232 1.00 38.62 93 PRO A C 1
ATOM 703 O O . PRO A 1 93 ? 27.540 21.511 11.328 1.00 38.62 93 PRO A O 1
ATOM 706 N N . THR A 1 94 ? 26.562 22.154 13.235 1.00 39.56 94 THR A N 1
ATOM 707 C CA . THR A 1 94 ? 27.523 23.204 13.546 1.00 39.56 94 THR A CA 1
ATOM 708 C C . THR A 1 94 ? 28.871 22.507 13.647 1.00 39.56 94 THR A C 1
ATOM 710 O O . THR A 1 94 ? 29.012 21.570 14.429 1.00 39.56 94 THR A O 1
ATOM 713 N N . VAL A 1 95 ? 29.839 22.947 12.843 1.00 46.34 95 VAL A N 1
ATOM 714 C CA . VAL A 1 95 ? 31.189 22.377 12.646 1.00 46.34 95 VAL A CA 1
ATOM 715 C C . VAL A 1 95 ? 31.884 21.951 13.960 1.00 46.34 95 VAL A C 1
ATOM 717 O O . VAL A 1 95 ? 32.712 21.044 13.974 1.00 46.34 95 VAL A O 1
ATOM 720 N N . LEU A 1 96 ? 31.472 22.524 15.092 1.00 45.75 96 LEU A N 1
ATOM 721 C CA . LEU A 1 96 ? 31.881 22.172 16.451 1.00 45.75 96 LEU A CA 1
ATOM 722 C C . LEU A 1 96 ? 31.493 20.756 16.935 1.00 45.75 96 LEU A C 1
ATOM 724 O O . LEU A 1 96 ? 32.236 20.182 17.726 1.00 45.75 96 LEU A O 1
ATOM 728 N N . THR A 1 97 ? 30.390 20.150 16.479 1.00 46.88 97 THR A N 1
ATOM 729 C CA . THR A 1 97 ? 29.975 18.802 16.944 1.00 46.88 97 THR A CA 1
ATOM 730 C C . THR A 1 97 ? 30.689 17.663 16.217 1.00 46.88 97 THR A C 1
ATOM 732 O O . THR A 1 97 ? 30.924 16.611 16.810 1.00 46.88 97 THR A O 1
ATOM 735 N N . VAL A 1 98 ? 31.125 17.883 14.972 1.00 45.50 98 VAL A N 1
ATOM 736 C CA . VAL A 1 98 ? 31.990 16.933 14.245 1.00 45.50 98 VAL A CA 1
ATOM 737 C C . VAL A 1 98 ? 33.403 16.937 14.837 1.00 45.50 98 VAL A C 1
ATOM 739 O O . VAL A 1 98 ? 34.000 15.877 15.013 1.00 45.50 98 VAL A O 1
ATOM 742 N N . LEU A 1 99 ? 33.906 18.109 15.240 1.00 44.56 99 LEU A N 1
ATOM 743 C CA . LEU A 1 99 ? 35.198 18.238 15.921 1.00 44.56 99 LEU A CA 1
ATOM 744 C C . LEU A 1 99 ? 35.216 17.554 17.297 1.00 44.56 99 LEU A C 1
ATOM 746 O O . LEU A 1 99 ? 36.212 16.922 17.639 1.00 44.56 99 LEU A O 1
ATOM 750 N N . TRP A 1 100 ? 34.118 17.600 18.058 1.00 42.62 100 TRP A N 1
ATOM 751 C CA . TRP A 1 100 ? 34.064 16.963 19.381 1.00 42.62 100 TRP A CA 1
ATOM 752 C C . TRP A 1 100 ? 34.042 15.426 19.314 1.00 42.62 100 TRP A C 1
ATOM 754 O O . TRP A 1 100 ? 34.650 14.756 20.149 1.00 42.62 100 TRP A O 1
ATOM 764 N N . ASN A 1 101 ? 33.408 14.851 18.287 1.00 41.38 101 ASN A N 1
ATOM 765 C CA . ASN A 1 101 ? 33.347 13.396 18.112 1.00 41.38 101 ASN A CA 1
ATOM 766 C C . ASN A 1 101 ? 34.573 12.809 17.390 1.00 41.38 101 ASN A C 1
ATOM 768 O O . ASN A 1 101 ? 34.822 11.609 17.496 1.00 41.38 101 ASN A O 1
ATOM 772 N N . ALA A 1 102 ? 35.387 13.640 16.731 1.00 44.62 102 ALA A N 1
ATOM 773 C CA . ALA A 1 102 ? 36.653 13.230 16.119 1.00 44.62 102 ALA A CA 1
ATOM 774 C C . ALA A 1 102 ? 37.820 13.096 17.123 1.00 44.62 102 ALA A C 1
ATOM 776 O O . ALA A 1 10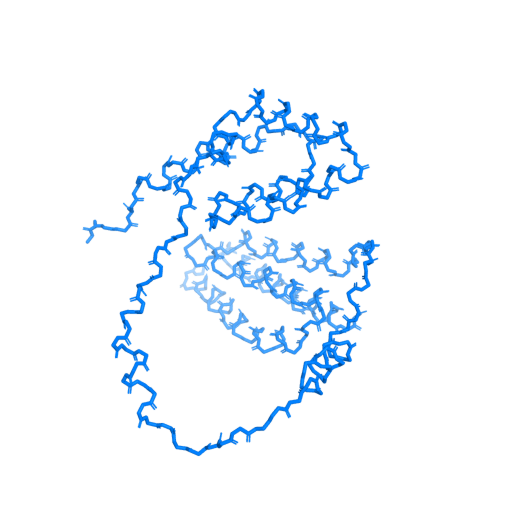2 ? 38.838 12.490 16.799 1.00 44.62 102 ALA A O 1
ATOM 777 N N . VAL A 1 103 ? 37.685 13.604 18.355 1.00 40.38 103 VAL A N 1
ATOM 778 C CA . VAL A 1 103 ? 38.745 13.533 19.385 1.00 40.38 103 VAL A CA 1
ATOM 779 C C . VAL A 1 103 ? 38.773 12.184 20.129 1.00 40.38 103 VAL A C 1
ATOM 781 O O . VAL A 1 103 ? 39.710 11.919 20.879 1.00 40.38 103 VAL A O 1
ATOM 784 N N . ARG A 1 104 ? 37.803 11.277 19.913 1.00 39.00 104 ARG A N 1
ATOM 785 C CA . ARG A 1 104 ? 37.686 10.036 20.712 1.00 39.00 104 ARG A CA 1
ATOM 786 C C . ARG A 1 104 ? 37.784 8.706 19.963 1.00 39.00 104 ARG A C 1
ATOM 788 O O . ARG A 1 104 ? 37.319 7.692 20.473 1.00 39.00 104 ARG A O 1
ATOM 795 N N . SER A 1 105 ? 38.438 8.660 18.809 1.00 35.50 105 SER A N 1
ATOM 796 C CA . SER A 1 105 ? 38.783 7.384 18.172 1.00 35.50 105 SER A CA 1
ATOM 797 C C . SER A 1 105 ? 40.232 7.411 17.685 1.00 35.50 105 SER A C 1
ATOM 799 O O . SER A 1 105 ? 40.553 8.181 16.780 1.00 35.50 105 SER A O 1
ATOM 801 N N . PRO A 1 106 ? 41.135 6.632 18.307 1.00 45.38 106 PRO A N 1
ATOM 802 C CA . PRO A 1 106 ? 42.512 6.537 17.870 1.00 45.38 106 PRO A CA 1
ATOM 803 C C . PRO A 1 106 ? 42.697 5.370 16.887 1.00 45.38 106 PRO A C 1
ATOM 805 O O . PRO A 1 106 ? 42.031 4.346 16.985 1.00 45.38 106 PRO A O 1
ATOM 808 N N . GLN A 1 107 ? 43.723 5.528 16.049 1.00 40.16 107 GLN A N 1
ATOM 809 C CA . GLN A 1 107 ? 44.410 4.526 15.220 1.00 40.16 107 GLN A CA 1
ATOM 810 C C . GLN A 1 107 ? 43.889 4.286 13.798 1.00 40.16 107 GLN A C 1
ATOM 812 O O . GLN A 1 107 ? 42.862 3.663 13.565 1.00 40.16 107 GLN A O 1
ATOM 817 N N . GLY A 1 108 ? 44.736 4.673 12.837 1.00 33.56 108 GLY A N 1
ATOM 818 C CA . GLY A 1 108 ? 44.743 4.085 11.500 1.00 33.56 108 GLY A CA 1
ATOM 819 C C . GLY A 1 108 ? 45.218 5.030 10.407 1.00 33.56 108 GLY A C 1
ATOM 820 O O . GLY A 1 108 ? 44.415 5.495 9.612 1.00 33.56 108 GLY A O 1
ATOM 821 N N . ARG A 1 109 ? 46.522 5.329 10.375 1.00 41.81 109 ARG A N 1
ATOM 822 C CA . ARG A 1 109 ? 47.197 6.060 9.288 1.00 41.81 109 ARG A CA 1
ATOM 823 C C . ARG A 1 109 ? 46.933 5.407 7.922 1.00 41.81 109 ARG A C 1
ATOM 825 O O . ARG A 1 109 ? 46.821 4.191 7.827 1.00 41.81 109 ARG A O 1
ATOM 832 N N . GLY A 1 110 ? 46.869 6.258 6.896 1.00 41.94 110 GLY A N 1
ATOM 833 C CA . GLY A 1 110 ? 46.482 5.922 5.528 1.00 41.94 110 GLY A CA 1
ATOM 834 C C . GLY A 1 110 ? 47.375 4.919 4.802 1.00 41.94 110 GLY A C 1
ATOM 835 O O . GLY A 1 110 ? 48.455 4.592 5.270 1.00 41.94 110 GLY A O 1
ATOM 836 N N . VAL A 1 111 ? 46.894 4.495 3.631 1.00 38.38 111 VAL A N 1
ATOM 837 C CA . VAL A 1 111 ? 47.606 4.342 2.349 1.00 38.38 111 VAL A CA 1
ATOM 838 C C . VAL A 1 111 ? 46.532 4.036 1.289 1.00 38.38 111 VAL A C 1
ATOM 840 O O . VAL A 1 111 ? 45.596 3.277 1.529 1.00 38.38 111 VAL A O 1
ATOM 843 N N . SER A 1 112 ? 46.652 4.705 0.142 1.00 50.97 112 SER A N 1
ATOM 844 C CA . SER A 1 112 ? 45.861 4.593 -1.087 1.00 50.97 112 SER A CA 1
ATOM 845 C C . SER A 1 112 ? 45.467 3.171 -1.471 1.00 50.97 112 SER A C 1
ATOM 847 O O . SER A 1 112 ? 46.252 2.257 -1.259 1.00 50.97 112 SER A O 1
ATOM 849 N N . SER A 1 113 ? 44.365 3.012 -2.210 1.00 46.00 113 SER A N 1
ATOM 850 C CA . SER A 1 113 ? 44.393 2.248 -3.466 1.00 46.00 113 SER A CA 1
ATOM 851 C C . SER A 1 113 ? 43.010 2.250 -4.112 1.00 46.00 113 SER A C 1
ATOM 853 O O . SER A 1 113 ? 42.031 1.871 -3.472 1.00 46.00 113 SER A O 1
ATOM 855 N N . GLY A 1 114 ? 42.921 2.596 -5.401 1.00 53.03 114 GLY A N 1
ATOM 856 C CA . GLY A 1 114 ? 41.720 2.392 -6.228 1.00 53.03 114 GLY A CA 1
ATOM 857 C C . GLY A 1 114 ? 41.207 0.944 -6.224 1.00 53.03 114 GLY A C 1
ATOM 858 O O . GLY A 1 114 ? 40.073 0.694 -6.624 1.00 53.03 114 GLY A O 1
ATOM 859 N N . VAL A 1 115 ? 41.991 0.014 -5.670 1.00 57.28 115 VAL A N 1
ATOM 860 C CA . VAL A 1 115 ? 41.549 -1.320 -5.269 1.00 57.28 115 VAL A CA 1
ATOM 861 C C . VAL A 1 115 ? 40.339 -1.262 -4.340 1.00 57.28 115 VAL A C 1
ATOM 863 O O . VAL A 1 115 ? 39.446 -2.049 -4.565 1.00 57.28 115 VAL A O 1
ATOM 866 N N . PHE A 1 116 ? 40.204 -0.336 -3.382 1.00 58.19 116 PHE A N 1
ATOM 867 C CA . PHE A 1 116 ? 38.996 -0.277 -2.536 1.00 58.19 116 PHE A CA 1
ATOM 868 C C . PHE A 1 116 ? 37.741 0.142 -3.304 1.00 58.19 116 PHE A C 1
ATOM 870 O O . PHE A 1 116 ? 36.663 -0.366 -3.017 1.00 58.19 116 PHE A O 1
ATOM 877 N N . ILE A 1 117 ? 37.869 1.021 -4.302 1.00 62.72 117 ILE A N 1
ATOM 878 C CA . ILE A 1 117 ? 36.742 1.429 -5.151 1.00 62.72 117 ILE A CA 1
ATOM 879 C C . ILE A 1 117 ? 36.355 0.270 -6.073 1.00 62.72 117 ILE A C 1
ATOM 881 O O . ILE A 1 117 ? 35.186 -0.093 -6.140 1.00 62.72 117 ILE A O 1
ATOM 885 N N . LEU A 1 118 ? 37.330 -0.381 -6.713 1.00 60.25 118 LEU A N 1
ATOM 886 C CA . LEU A 1 118 ? 37.082 -1.574 -7.526 1.00 60.25 118 LEU A CA 1
ATOM 887 C C . LEU A 1 118 ? 36.550 -2.743 -6.695 1.00 60.25 118 LEU A C 1
ATOM 889 O O . LEU A 1 118 ? 35.632 -3.417 -7.138 1.00 60.25 118 LEU A O 1
ATOM 893 N N . LEU A 1 119 ? 37.063 -2.956 -5.484 1.00 67.62 119 LEU A N 1
ATOM 894 C CA . LEU A 1 119 ? 36.582 -3.983 -4.565 1.00 67.62 119 LEU A CA 1
ATOM 895 C C . LEU A 1 119 ? 35.168 -3.646 -4.094 1.00 67.62 119 LEU A C 1
ATOM 897 O O . LEU A 1 119 ? 34.352 -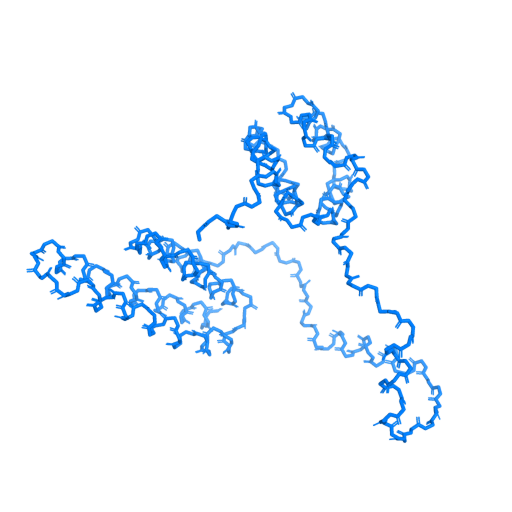4.546 -3.997 1.00 67.62 119 LEU A O 1
ATOM 901 N N . PHE A 1 120 ? 34.841 -2.370 -3.878 1.00 67.31 120 PHE A N 1
ATOM 902 C CA . PHE A 1 120 ? 33.482 -1.927 -3.572 1.00 67.31 120 PHE A CA 1
ATOM 903 C C . PHE A 1 120 ? 32.526 -2.149 -4.752 1.00 67.31 120 PHE A C 1
ATOM 905 O O . PHE A 1 120 ? 31.420 -2.638 -4.542 1.00 67.31 120 PHE A O 1
ATOM 912 N N . PHE A 1 121 ? 32.946 -1.869 -5.991 1.00 66.38 121 PHE A N 1
ATOM 913 C CA . PHE A 1 121 ? 32.149 -2.145 -7.193 1.00 66.38 121 PHE A CA 1
ATOM 914 C C . PHE A 1 121 ? 32.017 -3.645 -7.485 1.00 66.38 121 PHE A C 1
ATOM 916 O O . PHE A 1 121 ? 30.935 -4.096 -7.849 1.00 66.38 121 PHE A O 1
ATOM 923 N N . LEU A 1 122 ? 33.068 -4.435 -7.265 1.00 62.84 122 LEU A N 1
ATOM 924 C CA . LEU A 1 122 ? 33.037 -5.893 -7.388 1.00 62.84 122 LEU A CA 1
ATOM 925 C C . LEU A 1 122 ? 32.186 -6.521 -6.285 1.00 62.84 122 LEU A C 1
ATOM 927 O O . LEU A 1 122 ? 31.367 -7.384 -6.579 1.00 62.84 122 LEU A O 1
ATOM 931 N N . LEU A 1 123 ? 32.286 -6.044 -5.040 1.00 62.34 123 LEU A N 1
ATOM 932 C CA . LEU A 1 123 ? 31.360 -6.433 -3.980 1.00 62.34 123 LEU A CA 1
ATOM 933 C C . LEU A 1 123 ? 29.936 -6.029 -4.346 1.00 62.34 123 LEU A C 1
ATOM 935 O O . LEU A 1 123 ? 29.033 -6.826 -4.169 1.00 62.34 123 LEU A O 1
ATOM 939 N N . LYS A 1 124 ? 29.697 -4.844 -4.908 1.00 55.56 124 LYS A N 1
ATOM 940 C CA . LYS A 1 124 ? 28.358 -4.462 -5.374 1.00 55.56 124 LYS A CA 1
ATOM 941 C C . LYS A 1 124 ? 27.863 -5.376 -6.495 1.00 55.56 124 LYS A C 1
ATOM 943 O O . LYS A 1 124 ? 26.709 -5.764 -6.444 1.00 55.56 124 LYS A O 1
ATOM 948 N N . ALA A 1 125 ? 28.707 -5.785 -7.436 1.00 58.28 125 ALA A N 1
ATOM 949 C CA . ALA A 1 125 ? 28.330 -6.707 -8.509 1.00 58.28 125 ALA A CA 1
ATOM 950 C C . ALA A 1 125 ? 28.103 -8.155 -8.030 1.00 58.28 125 ALA A C 1
ATOM 952 O O . ALA A 1 125 ? 27.318 -8.879 -8.634 1.00 58.28 125 ALA A O 1
ATOM 953 N N . VAL A 1 126 ? 28.773 -8.578 -6.952 1.00 58.94 126 VAL A N 1
ATOM 954 C CA . VAL A 1 126 ? 28.642 -9.927 -6.370 1.00 58.94 126 VAL A CA 1
ATOM 955 C C . VAL A 1 126 ? 27.542 -9.992 -5.296 1.00 58.94 126 VAL A C 1
ATOM 957 O O . VAL A 1 126 ? 26.893 -11.025 -5.155 1.00 58.94 126 VAL A O 1
ATOM 960 N N . PHE A 1 127 ? 27.298 -8.903 -4.556 1.00 52.16 127 PHE A N 1
ATOM 961 C CA . PHE A 1 127 ? 26.341 -8.832 -3.439 1.00 52.16 127 PHE A CA 1
ATOM 962 C C . PHE A 1 127 ? 25.030 -8.103 -3.759 1.00 52.16 127 PHE A C 1
ATOM 964 O O . PHE A 1 127 ? 24.071 -8.257 -3.003 1.00 52.16 127 PHE A O 1
ATOM 971 N N . LEU A 1 128 ? 24.933 -7.328 -4.845 1.00 45.62 128 LEU A N 1
ATOM 972 C CA . LEU A 1 128 ? 23.626 -7.024 -5.425 1.00 45.62 128 LEU A CA 1
ATOM 973 C C . LEU A 1 128 ? 23.313 -8.164 -6.390 1.00 45.62 128 LEU A C 1
ATOM 975 O O . LEU A 1 128 ? 23.959 -8.239 -7.438 1.00 45.62 128 LEU A O 1
ATOM 979 N N . PRO A 1 129 ? 22.344 -9.050 -6.091 1.00 42.78 129 PRO A N 1
ATOM 980 C CA . PRO A 1 129 ? 21.783 -9.861 -7.152 1.00 42.78 129 PRO A CA 1
ATOM 981 C C . PRO A 1 129 ? 21.342 -8.883 -8.236 1.00 42.78 129 PRO A C 1
ATOM 983 O O . PRO A 1 129 ? 20.614 -7.931 -7.949 1.00 42.78 129 PRO A O 1
ATOM 986 N N . SER A 1 130 ? 21.883 -9.083 -9.440 1.00 36.69 130 SER A N 1
ATOM 987 C CA . SER A 1 130 ? 21.499 -8.397 -10.666 1.00 36.69 130 SER A CA 1
ATOM 988 C C . SER A 1 130 ? 20.003 -8.109 -10.592 1.00 36.69 130 SER A C 1
ATOM 990 O O . SER A 1 130 ? 19.198 -9.044 -10.607 1.00 36.69 130 SER A O 1
ATOM 992 N N . VAL A 1 131 ? 19.636 -6.832 -10.423 1.00 43.28 131 VAL A N 1
ATOM 993 C CA . VAL A 1 131 ? 18.253 -6.377 -10.574 1.00 43.28 131 VAL A CA 1
ATOM 994 C C . VAL A 1 131 ? 17.990 -6.494 -12.062 1.00 43.28 131 VAL A C 1
ATOM 996 O O . VAL A 1 131 ? 18.125 -5.558 -12.842 1.00 43.28 131 VAL A O 1
ATOM 999 N N . ARG A 1 132 ? 17.758 -7.738 -12.464 1.00 34.38 132 ARG A N 1
ATOM 1000 C CA . ARG A 1 132 ? 17.311 -8.111 -13.778 1.00 34.38 132 ARG A CA 1
ATOM 1001 C C . ARG A 1 132 ? 15.941 -7.484 -13.862 1.00 34.38 132 ARG A C 1
ATOM 1003 O O . ARG A 1 132 ? 15.046 -7.849 -13.103 1.00 34.38 132 ARG A O 1
ATOM 1010 N N . GLU A 1 133 ? 15.836 -6.503 -14.738 1.00 34.97 133 GLU A N 1
ATOM 1011 C CA . GLU A 1 133 ? 14.605 -5.873 -15.169 1.00 34.97 133 GLU A CA 1
ATOM 1012 C C . GLU A 1 133 ? 13.686 -6.973 -15.721 1.00 34.97 133 GLU A C 1
ATOM 1014 O O . GLU A 1 133 ? 13.679 -7.324 -16.899 1.00 34.97 133 GLU A O 1
ATOM 1019 N N . HIS A 1 134 ? 12.990 -7.647 -14.813 1.00 34.56 134 HIS A N 1
ATOM 1020 C CA . HIS A 1 134 ? 11.930 -8.572 -15.125 1.00 34.56 134 HIS A CA 1
ATOM 1021 C C . HIS A 1 134 ? 10.683 -7.707 -15.201 1.00 34.56 134 HIS A C 1
ATOM 1023 O O . HIS A 1 134 ? 10.204 -7.203 -14.186 1.00 34.56 134 HIS A O 1
ATOM 1029 N N . ARG A 1 135 ? 10.128 -7.574 -16.409 1.00 39.53 135 ARG A N 1
ATOM 1030 C CA . ARG A 1 135 ? 8.677 -7.464 -16.581 1.00 39.53 135 ARG A CA 1
ATOM 1031 C C . ARG A 1 135 ? 8.055 -8.670 -15.870 1.00 39.53 135 ARG A C 1
ATOM 1033 O O . ARG A 1 135 ? 7.795 -9.695 -16.488 1.00 39.53 135 ARG A O 1
ATOM 1040 N N . SER A 1 136 ? 7.928 -8.604 -14.551 1.00 41.38 136 SER A N 1
ATOM 1041 C CA . SER A 1 136 ? 7.355 -9.680 -13.765 1.00 41.38 136 SER A CA 1
ATOM 1042 C C . SER A 1 136 ? 5.859 -9.464 -13.806 1.00 41.38 136 SER A C 1
ATOM 1044 O O . SER A 1 136 ? 5.337 -8.582 -13.132 1.00 41.38 136 SER A O 1
ATOM 1046 N N . THR A 1 137 ? 5.158 -10.290 -14.575 1.00 52.94 137 THR A N 1
ATOM 1047 C CA . THR A 1 137 ? 3.846 -10.775 -14.142 1.00 52.94 137 THR A CA 1
ATOM 1048 C C . THR A 1 137 ? 3.946 -11.051 -12.642 1.00 52.94 137 THR A C 1
ATOM 1050 O O . THR A 1 137 ? 4.753 -11.885 -12.219 1.00 52.94 137 THR A O 1
ATOM 1053 N N . GLU A 1 138 ? 3.269 -10.238 -11.831 1.00 59.94 138 GLU A N 1
ATOM 1054 C CA . GLU A 1 138 ? 3.292 -10.345 -10.372 1.00 59.94 138 GLU A CA 1
ATOM 1055 C C . GLU A 1 138 ? 2.911 -11.787 -10.013 1.00 59.94 138 GLU A C 1
ATOM 1057 O O . GLU A 1 138 ? 1.947 -12.332 -10.559 1.00 59.94 138 GLU A O 1
ATOM 1062 N N . ARG A 1 139 ? 3.719 -12.461 -9.183 1.00 70.31 139 ARG A N 1
ATOM 1063 C CA . ARG A 1 139 ? 3.482 -13.879 -8.881 1.00 70.31 139 ARG A CA 1
ATOM 1064 C C . ARG A 1 139 ? 2.076 -14.020 -8.277 1.00 70.31 139 ARG A C 1
ATOM 1066 O O . ARG A 1 139 ? 1.750 -13.257 -7.367 1.00 70.31 139 ARG A O 1
ATOM 1073 N N . PRO A 1 140 ? 1.261 -15.002 -8.701 1.00 78.06 140 PRO A N 1
ATOM 1074 C CA . PRO A 1 140 ? -0.129 -15.125 -8.250 1.00 78.06 140 PRO A CA 1
ATOM 1075 C C . PRO A 1 140 ? -0.242 -15.238 -6.722 1.00 78.06 140 PRO A C 1
ATOM 1077 O O . PRO A 1 140 ? -1.149 -14.672 -6.121 1.00 78.06 140 PRO A O 1
ATOM 1080 N N . VAL A 1 141 ? 0.746 -15.867 -6.079 1.00 80.50 141 VAL A N 1
ATOM 1081 C CA . VAL A 1 141 ? 0.846 -15.970 -4.614 1.00 80.50 141 VAL A CA 1
ATOM 1082 C C . VAL A 1 141 ? 1.014 -14.616 -3.910 1.00 80.50 141 VAL A C 1
ATOM 1084 O O . VAL A 1 141 ? 0.516 -14.440 -2.802 1.00 80.50 141 VAL A O 1
ATOM 1087 N N . VAL A 1 142 ? 1.666 -13.636 -4.547 1.00 80.75 142 VAL A N 1
ATOM 1088 C CA . VAL A 1 142 ? 1.845 -12.279 -4.001 1.00 80.75 142 VAL A CA 1
ATOM 1089 C C . VAL A 1 142 ? 0.539 -11.495 -4.088 1.00 80.75 142 VAL A C 1
ATOM 1091 O O . VAL A 1 142 ? 0.152 -10.838 -3.122 1.00 80.75 142 VAL A O 1
ATOM 1094 N N . VAL A 1 143 ? -0.176 -11.615 -5.210 1.00 83.12 143 VAL A N 1
ATOM 1095 C CA . VAL A 1 143 ? -1.493 -10.988 -5.406 1.00 83.12 143 VAL A CA 1
ATOM 1096 C C . VAL A 1 143 ? -2.505 -11.528 -4.388 1.00 83.12 143 VAL A C 1
ATOM 1098 O O . VAL A 1 143 ? -3.228 -10.753 -3.759 1.00 83.12 143 VAL A O 1
ATOM 1101 N N . GLU A 1 144 ? -2.512 -12.845 -4.170 1.00 81.94 144 GLU A N 1
ATOM 1102 C CA . GLU A 1 144 ? -3.333 -13.518 -3.155 1.00 81.94 144 GLU A CA 1
ATOM 1103 C C . GLU A 1 144 ? -3.026 -12.988 -1.742 1.00 81.94 144 GLU A C 1
ATOM 1105 O O . GLU A 1 144 ? -3.930 -12.550 -1.025 1.00 81.94 144 GLU A O 1
ATOM 1110 N N . ALA A 1 145 ? -1.745 -12.951 -1.357 1.00 82.75 145 ALA A N 1
ATOM 1111 C CA . ALA A 1 145 ? -1.316 -12.461 -0.047 1.00 82.75 145 ALA A CA 1
ATOM 1112 C C . ALA A 1 145 ? -1.690 -10.986 0.169 1.00 82.75 145 ALA A C 1
ATOM 1114 O O . ALA A 1 145 ? -2.152 -10.609 1.248 1.00 82.75 145 ALA A O 1
ATOM 1115 N N . ARG A 1 146 ? -1.568 -10.155 -0.873 1.00 84.69 146 ARG A N 1
ATOM 1116 C CA . ARG A 1 146 ? -1.962 -8.741 -0.839 1.00 84.69 146 ARG A CA 1
ATOM 1117 C C . ARG A 1 146 ? -3.464 -8.580 -0.630 1.00 84.69 146 ARG A C 1
ATOM 1119 O O . ARG A 1 146 ? -3.884 -7.792 0.213 1.00 84.69 146 ARG A O 1
ATOM 1126 N N . ARG A 1 147 ? -4.274 -9.371 -1.337 1.00 86.06 147 ARG A N 1
ATOM 1127 C CA . ARG A 1 147 ? -5.736 -9.376 -1.189 1.00 86.06 147 ARG A CA 1
ATOM 1128 C C . ARG A 1 147 ? -6.162 -9.773 0.226 1.00 86.06 147 ARG A C 1
ATOM 1130 O O . ARG A 1 147 ? -7.078 -9.167 0.783 1.00 86.06 147 ARG A O 1
ATOM 1137 N N . LEU A 1 148 ? -5.502 -10.773 0.808 1.00 85.12 148 LEU A N 1
ATOM 1138 C CA . LEU A 1 148 ? -5.763 -11.220 2.177 1.00 85.12 148 LEU A CA 1
ATOM 1139 C C . LEU A 1 148 ? -5.352 -10.168 3.216 1.00 85.12 148 LEU A C 1
ATOM 1141 O O . LEU A 1 148 ? -6.113 -9.938 4.156 1.00 85.12 148 LEU A O 1
ATOM 1145 N N . ALA A 1 149 ? -4.232 -9.466 3.010 1.00 83.00 149 ALA A N 1
ATOM 1146 C CA . ALA A 1 149 ? -3.850 -8.325 3.844 1.00 83.00 149 ALA A CA 1
ATOM 1147 C C . ALA A 1 149 ? -4.929 -7.231 3.824 1.00 83.00 149 ALA A C 1
ATOM 1149 O O . ALA A 1 149 ? -5.377 -6.796 4.879 1.00 83.00 149 ALA A O 1
ATOM 1150 N N . THR A 1 150 ? -5.418 -6.836 2.642 1.00 84.50 150 THR A N 1
ATOM 1151 C CA . THR A 1 150 ? -6.493 -5.835 2.515 1.00 84.50 150 THR A CA 1
ATOM 1152 C C . THR A 1 150 ? -7.781 -6.280 3.210 1.00 84.50 150 THR A C 1
ATOM 1154 O O . THR A 1 150 ? -8.434 -5.477 3.878 1.00 84.50 150 THR A O 1
ATOM 1157 N N . ARG A 1 151 ? -8.138 -7.568 3.104 1.00 84.50 151 ARG A N 1
ATOM 1158 C CA . ARG A 1 151 ? -9.300 -8.132 3.802 1.00 84.50 151 ARG A CA 1
ATOM 1159 C C . ARG A 1 151 ? -9.141 -8.029 5.321 1.00 84.50 151 ARG A C 1
ATOM 1161 O O . ARG A 1 151 ? -10.080 -7.595 5.980 1.00 84.50 151 ARG A O 1
ATOM 1168 N N . LEU A 1 152 ? -7.973 -8.375 5.863 1.00 82.62 152 LEU A N 1
ATOM 1169 C CA . LEU A 1 152 ? -7.668 -8.208 7.289 1.00 82.62 152 LEU A CA 1
ATOM 1170 C C . LEU A 1 152 ? -7.758 -6.742 7.717 1.00 82.62 152 LEU A C 1
ATOM 1172 O O . LEU A 1 152 ? -8.427 -6.448 8.700 1.00 82.62 152 LEU A O 1
ATOM 1176 N N . CYS A 1 153 ? -7.179 -5.823 6.942 1.00 82.81 153 CYS A N 1
ATOM 1177 C CA . CYS A 1 153 ? -7.251 -4.388 7.220 1.00 82.81 153 CYS A CA 1
ATOM 1178 C C . CYS A 1 153 ? -8.687 -3.870 7.342 1.00 82.81 153 CYS A C 1
ATOM 1180 O O . CYS A 1 153 ? -8.979 -3.098 8.244 1.00 82.81 153 CYS A O 1
ATOM 1182 N N . SER A 1 154 ? -9.598 -4.324 6.474 1.00 81.56 154 SER A N 1
ATOM 1183 C CA . SER A 1 154 ? -11.008 -3.904 6.514 1.00 81.56 154 SER A CA 1
ATOM 1184 C C . SER A 1 154 ? -11.784 -4.398 7.743 1.00 81.56 154 SER A C 1
ATOM 1186 O O . SER A 1 154 ? -12.881 -3.917 8.005 1.00 81.56 154 SER A O 1
ATOM 1188 N N . GLN A 1 155 ? -11.242 -5.380 8.470 1.00 75.81 155 GLN A N 1
ATOM 1189 C CA . GLN A 1 155 ? -11.871 -5.985 9.647 1.00 75.81 155 GLN A CA 1
ATOM 1190 C C . GLN A 1 155 ? -11.306 -5.454 10.972 1.00 75.81 155 GLN A C 1
ATOM 1192 O O . GLN A 1 155 ? -11.860 -5.768 12.025 1.00 75.81 155 GLN A O 1
ATOM 1197 N N . LEU A 1 156 ? -10.213 -4.688 10.921 1.00 73.06 156 LEU A N 1
ATOM 1198 C CA . LEU A 1 156 ? -9.563 -4.074 12.076 1.00 73.06 156 LEU A CA 1
ATOM 1199 C C . LEU A 1 156 ? -10.185 -2.692 12.326 1.00 73.06 156 LEU A C 1
ATOM 1201 O O . LEU A 1 156 ? -10.429 -1.940 11.383 1.00 73.06 156 LEU A O 1
ATOM 1205 N N . GLU A 1 157 ? -10.461 -2.352 13.586 1.00 64.69 157 GLU A N 1
ATOM 1206 C CA . GLU A 1 157 ? -11.022 -1.041 13.932 1.00 64.69 157 GLU A CA 1
ATOM 1207 C C . GLU A 1 157 ? -9.998 0.095 13.748 1.00 64.69 157 GLU A C 1
ATOM 1209 O O . GLU A 1 157 ? -8.785 -0.083 13.873 1.00 64.69 157 GLU A O 1
ATOM 1214 N N . ILE A 1 158 ? -10.513 1.289 13.446 1.00 53.12 158 ILE A N 1
ATOM 1215 C CA . ILE A 1 158 ? -9.786 2.412 12.828 1.00 53.12 158 ILE A CA 1
ATOM 1216 C C . ILE A 1 158 ? -8.632 2.958 13.692 1.00 53.12 158 ILE A C 1
ATOM 1218 O O . ILE A 1 158 ? -7.658 3.457 13.137 1.00 53.12 158 ILE A O 1
ATOM 1222 N N . GLN A 1 159 ? -8.685 2.853 15.025 1.00 53.38 159 GLN A N 1
ATOM 1223 C CA . GLN A 1 159 ? -7.686 3.514 15.884 1.00 53.38 159 GLN A CA 1
ATOM 1224 C C . GLN A 1 159 ? -6.321 2.806 15.941 1.00 53.38 159 GLN A C 1
ATOM 1226 O O . GLN A 1 159 ? -5.299 3.487 15.937 1.00 53.38 159 GLN A O 1
ATOM 1231 N N . ASP A 1 160 ? -6.286 1.470 15.908 1.00 58.59 160 ASP A N 1
ATOM 1232 C CA . ASP A 1 160 ? -5.039 0.681 15.865 1.00 58.59 160 ASP A CA 1
ATOM 1233 C C . ASP A 1 160 ? -4.832 -0.031 14.511 1.00 58.59 160 ASP A C 1
ATOM 1235 O O . ASP A 1 160 ? -3.791 -0.647 14.257 1.00 58.59 160 ASP A O 1
ATOM 1239 N N . GLY A 1 161 ? -5.821 0.058 13.615 1.00 63.50 161 GLY A N 1
ATOM 1240 C CA . GLY A 1 161 ? -5.843 -0.629 12.327 1.00 63.50 161 GLY A CA 1
ATOM 1241 C C . GLY A 1 161 ? -4.865 -0.074 11.293 1.00 63.50 161 GLY A C 1
ATOM 1242 O O . GLY A 1 161 ? -4.332 -0.852 10.507 1.00 63.50 161 GLY A O 1
ATOM 1243 N N . GLU A 1 162 ? -4.567 1.231 11.292 1.00 70.69 162 GLU A N 1
ATOM 1244 C CA . GLU A 1 162 ? -3.726 1.843 10.247 1.00 70.69 162 GLU A CA 1
ATOM 1245 C C . GLU A 1 162 ? -2.269 1.371 10.305 1.00 70.69 162 GLU A C 1
ATOM 1247 O O . GLU A 1 162 ? -1.707 0.953 9.289 1.00 70.69 162 GLU A O 1
ATOM 1252 N N . ARG A 1 163 ? -1.661 1.370 11.500 1.00 78.75 163 ARG A N 1
ATOM 1253 C CA . ARG A 1 163 ? -0.278 0.894 11.681 1.00 78.75 163 ARG A CA 1
ATOM 1254 C C . ARG A 1 163 ? -0.165 -0.592 11.384 1.00 78.75 163 ARG A C 1
ATOM 1256 O O . ARG A 1 163 ? 0.718 -0.998 10.634 1.00 78.75 163 ARG A O 1
ATOM 1263 N N . LEU A 1 164 ? -1.082 -1.391 11.928 1.00 80.44 164 LEU A N 1
ATOM 1264 C CA . LEU A 1 164 ? -1.094 -2.835 11.716 1.00 80.44 164 LEU A CA 1
ATOM 1265 C C . LEU A 1 164 ? -1.328 -3.179 10.240 1.00 80.44 164 LEU A C 1
ATOM 1267 O O . LEU A 1 164 ? -0.663 -4.063 9.703 1.00 80.44 164 LEU A O 1
ATOM 1271 N N . CYS A 1 165 ? -2.202 -2.441 9.553 1.00 83.81 165 CYS A N 1
ATOM 1272 C CA . CYS A 1 165 ? -2.432 -2.603 8.122 1.00 83.81 165 CYS A CA 1
ATOM 1273 C C . CYS A 1 165 ? -1.190 -2.259 7.290 1.00 83.81 165 CYS A C 1
ATOM 1275 O O . CYS A 1 165 ? -0.834 -3.018 6.384 1.00 83.81 165 CYS A O 1
ATOM 1277 N N . GLY A 1 166 ? -0.496 -1.166 7.624 1.00 83.25 166 GLY A N 1
ATOM 1278 C CA . GLY A 1 166 ? 0.785 -0.818 7.011 1.00 83.25 166 GLY A CA 1
ATOM 1279 C C . GLY A 1 166 ? 1.801 -1.953 7.152 1.00 83.25 166 GLY A C 1
ATOM 1280 O O . GLY A 1 166 ? 2.385 -2.389 6.158 1.00 83.25 166 GLY A O 1
ATOM 1281 N N . THR A 1 167 ? 1.932 -2.516 8.356 1.00 84.56 167 THR A N 1
ATOM 1282 C CA . THR A 1 167 ? 2.834 -3.647 8.614 1.00 84.56 167 THR A CA 1
ATOM 1283 C C . THR A 1 167 ? 2.427 -4.903 7.836 1.00 84.56 167 THR A C 1
ATOM 1285 O O . THR A 1 167 ? 3.282 -5.546 7.228 1.00 84.56 167 THR A O 1
ATOM 1288 N N . LEU A 1 168 ? 1.133 -5.239 7.773 1.00 84.44 168 LEU A N 1
ATOM 1289 C CA 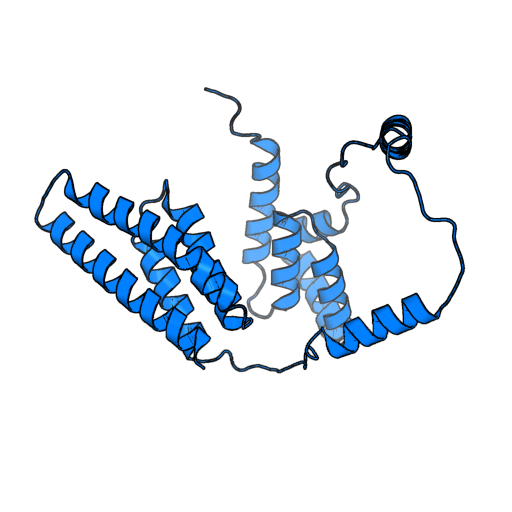. LEU A 1 168 ? 0.627 -6.386 7.004 1.00 84.44 168 LEU A CA 1
ATOM 1290 C C . LEU A 1 168 ? 0.960 -6.270 5.512 1.00 84.44 168 LEU A C 1
ATOM 1292 O O . LEU A 1 168 ? 1.444 -7.226 4.905 1.00 84.44 168 LEU A O 1
ATOM 1296 N N . GLN A 1 169 ? 0.750 -5.094 4.918 1.00 86.62 169 GLN A N 1
ATOM 1297 C CA . GLN A 1 169 ? 1.114 -4.844 3.523 1.00 86.62 169 GLN A CA 1
ATOM 1298 C C . GLN A 1 169 ? 2.631 -4.911 3.319 1.00 86.62 169 GLN A C 1
ATOM 1300 O O . GLN A 1 169 ? 3.108 -5.465 2.326 1.00 86.62 169 GLN A O 1
ATOM 1305 N N . GLN A 1 170 ? 3.402 -4.398 4.276 1.00 84.88 170 GLN A N 1
ATOM 1306 C CA . GLN A 1 170 ? 4.856 -4.396 4.211 1.00 84.88 170 GLN A CA 1
ATOM 1307 C C . GLN A 1 170 ? 5.458 -5.807 4.296 1.00 84.88 170 GLN A C 1
ATOM 1309 O O . GLN A 1 170 ? 6.423 -6.086 3.582 1.00 84.88 170 GLN A O 1
ATOM 1314 N N . LEU A 1 171 ? 4.860 -6.723 5.070 1.00 86.19 171 LEU A N 1
ATOM 1315 C CA . LEU A 1 171 ? 5.237 -8.143 5.074 1.00 86.19 171 LEU A CA 1
ATOM 1316 C C . LEU A 1 171 ? 5.078 -8.772 3.682 1.00 86.19 171 LEU A C 1
ATOM 1318 O O . LEU A 1 171 ? 5.981 -9.471 3.221 1.00 86.19 171 LEU A O 1
ATOM 1322 N N . VAL A 1 172 ? 3.982 -8.475 2.974 1.00 86.69 172 VAL A N 1
ATOM 1323 C CA . VAL A 1 172 ? 3.763 -8.962 1.599 1.00 86.69 172 VAL A CA 1
ATOM 1324 C C . VAL A 1 172 ? 4.813 -8.395 0.644 1.00 86.69 172 VAL A C 1
ATOM 1326 O O . VAL A 1 172 ? 5.374 -9.138 -0.158 1.00 86.69 172 VAL A O 1
ATOM 1329 N N . VAL A 1 173 ? 5.141 -7.103 0.759 1.00 87.19 173 VAL A N 1
ATOM 1330 C CA . VAL A 1 173 ? 6.193 -6.461 -0.051 1.00 87.19 173 VAL A CA 1
ATOM 1331 C C . VAL A 1 173 ? 7.561 -7.090 0.215 1.00 87.19 173 VAL A C 1
ATOM 1333 O O . VAL A 1 173 ? 8.318 -7.350 -0.723 1.00 87.19 173 VAL A O 1
ATOM 1336 N N . TRP A 1 174 ? 7.905 -7.358 1.477 1.00 83.38 174 TRP A N 1
ATOM 1337 C CA . TRP A 1 174 ? 9.154 -8.033 1.825 1.00 83.38 174 TRP A CA 1
ATOM 1338 C C . TRP A 1 174 ? 9.202 -9.461 1.293 1.00 83.38 174 TRP A C 1
ATOM 1340 O O . TRP A 1 174 ? 10.225 -9.827 0.716 1.00 83.38 174 TRP A O 1
ATOM 1350 N N . GLY A 1 175 ? 8.107 -10.216 1.399 1.00 84.31 175 GLY A N 1
ATOM 1351 C CA . GLY A 1 175 ? 7.986 -11.548 0.808 1.00 84.31 175 GLY A CA 1
ATOM 1352 C C . GLY A 1 175 ? 8.169 -11.522 -0.710 1.00 84.31 175 GLY A C 1
ATOM 1353 O O . GLY A 1 175 ? 9.018 -12.232 -1.238 1.00 84.31 175 GLY A O 1
ATOM 1354 N N . ALA A 1 176 ? 7.473 -10.620 -1.407 1.00 82.38 176 ALA A N 1
ATOM 1355 C CA . ALA A 1 176 ? 7.599 -10.440 -2.855 1.00 82.38 176 ALA A CA 1
ATOM 1356 C C . ALA A 1 176 ? 9.019 -10.033 -3.293 1.00 82.38 176 ALA A C 1
ATOM 1358 O O . ALA A 1 176 ? 9.459 -10.380 -4.384 1.00 82.38 176 ALA A O 1
ATOM 1359 N N . SER A 1 177 ? 9.749 -9.325 -2.425 1.00 80.25 177 SER A N 1
ATOM 1360 C CA . SER A 1 177 ? 11.149 -8.933 -2.642 1.00 80.25 177 SER A CA 1
ATOM 1361 C C . SER A 1 177 ? 12.160 -10.033 -2.270 1.00 80.25 177 SER A C 1
ATOM 1363 O O . SER A 1 177 ? 13.360 -9.762 -2.251 1.00 80.25 177 SER A O 1
ATOM 1365 N N . GLY A 1 178 ? 11.711 -11.232 -1.878 1.00 80.38 178 GLY A N 1
ATOM 1366 C CA . GLY A 1 178 ? 12.570 -12.335 -1.427 1.00 80.38 178 GLY A CA 1
ATOM 1367 C C . GLY A 1 178 ? 13.184 -12.152 -0.030 1.00 80.38 178 GLY A C 1
ATOM 1368 O O . GLY A 1 178 ? 14.056 -12.920 0.372 1.00 80.38 178 GLY A O 1
ATOM 1369 N N . ARG A 1 179 ? 12.747 -11.155 0.753 1.00 82.56 179 ARG A N 1
ATOM 1370 C CA . ARG A 1 179 ? 13.258 -10.860 2.110 1.00 82.56 179 ARG A CA 1
ATOM 1371 C C . ARG A 1 179 ? 12.553 -11.690 3.187 1.00 82.56 179 ARG A C 1
ATOM 1373 O O . ARG A 1 179 ? 12.055 -11.156 4.176 1.00 82.56 179 ARG A O 1
ATOM 1380 N N . CYS A 1 180 ? 12.531 -13.006 3.013 1.00 84.69 180 CYS A N 1
ATOM 1381 C CA . CYS A 1 180 ? 11.754 -13.915 3.858 1.00 84.69 180 CYS A CA 1
ATOM 1382 C C . CYS A 1 180 ? 12.263 -14.056 5.293 1.00 84.69 180 CYS A C 1
ATOM 1384 O O . CYS A 1 180 ? 11.459 -14.221 6.203 1.00 84.69 180 CYS A O 1
ATOM 1386 N N . SER A 1 181 ? 13.565 -13.890 5.534 1.00 80.50 181 SER A N 1
ATOM 1387 C CA . SER A 1 181 ? 14.101 -13.824 6.901 1.00 80.50 181 SER A CA 1
ATOM 1388 C C . SER A 1 181 ? 13.495 -12.669 7.704 1.00 80.50 181 SER A C 1
ATOM 1390 O O . SER A 1 181 ? 13.178 -12.838 8.877 1.00 80.50 181 SER A O 1
ATOM 1392 N N . LYS A 1 182 ? 13.274 -11.521 7.050 1.00 79.56 182 LYS A N 1
ATOM 1393 C CA . LYS A 1 182 ? 12.653 -10.340 7.656 1.00 79.56 182 LYS A CA 1
ATOM 1394 C C . LYS A 1 182 ? 11.146 -10.509 7.850 1.00 79.56 182 LYS A C 1
ATOM 1396 O O . LYS A 1 182 ? 10.606 -10.065 8.854 1.00 79.56 182 LYS A O 1
ATOM 1401 N N . VAL A 1 183 ? 10.470 -11.170 6.907 1.00 82.62 183 VAL A N 1
ATOM 1402 C CA . VAL A 1 183 ? 9.050 -11.528 7.064 1.00 82.62 183 VAL A CA 1
ATOM 1403 C C . VAL A 1 183 ? 8.869 -12.401 8.302 1.00 82.62 183 VAL A C 1
ATOM 1405 O O . VAL A 1 183 ? 8.051 -12.076 9.152 1.00 82.62 183 VAL A O 1
ATOM 1408 N N . LEU A 1 184 ? 9.674 -13.457 8.445 1.00 83.06 184 LEU A N 1
ATOM 1409 C CA . LEU A 1 184 ? 9.577 -14.385 9.573 1.00 83.06 184 LEU A CA 1
ATOM 1410 C C . LEU A 1 184 ? 9.910 -13.726 10.920 1.00 83.06 184 LEU A C 1
ATOM 1412 O O . LEU A 1 184 ? 9.270 -14.051 11.917 1.00 83.06 184 LEU A O 1
ATOM 1416 N N . SER A 1 185 ? 10.876 -12.797 10.965 1.00 81.62 185 SER A N 1
ATOM 1417 C CA . SER A 1 185 ? 11.229 -12.101 12.211 1.00 81.62 185 SER A CA 1
ATOM 1418 C C . SER A 1 185 ? 10.134 -11.149 12.694 1.00 81.62 185 SER A C 1
ATOM 1420 O O . SER A 1 185 ? 9.914 -11.031 13.893 1.00 81.62 185 SER A O 1
ATOM 1422 N N . GLU A 1 186 ? 9.444 -10.483 11.769 1.00 82.44 186 GLU A N 1
ATOM 1423 C CA . GLU A 1 186 ? 8.417 -9.475 12.076 1.00 82.44 186 GLU A CA 1
ATOM 1424 C C . GLU A 1 186 ? 7.011 -10.089 12.202 1.00 82.44 186 GLU A C 1
ATOM 1426 O O . GLU A 1 186 ? 6.119 -9.521 12.829 1.00 82.44 186 GLU A O 1
ATOM 1431 N N . GLN A 1 187 ? 6.804 -11.288 11.650 1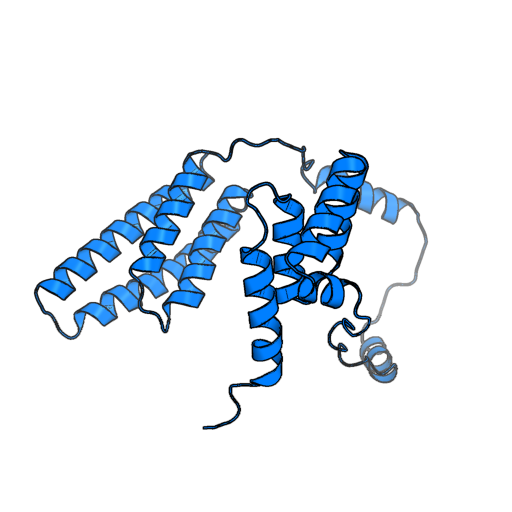.00 83.56 187 GLN A N 1
ATOM 1432 C CA . GLN A 1 187 ? 5.521 -11.983 11.689 1.00 83.56 187 GLN A CA 1
ATOM 1433 C C . GLN A 1 187 ? 5.048 -12.283 13.117 1.00 83.56 187 GLN A C 1
ATOM 1435 O O . GLN A 1 187 ? 3.860 -12.149 13.397 1.00 83.56 187 GLN A O 1
ATOM 1440 N N . ALA A 1 188 ? 5.951 -12.675 14.020 1.00 83.00 188 ALA A N 1
ATOM 1441 C CA . ALA A 1 188 ? 5.580 -13.029 15.391 1.00 83.00 188 ALA A CA 1
ATOM 1442 C C . ALA A 1 188 ? 4.966 -11.840 16.152 1.00 83.00 188 ALA A C 1
ATOM 1444 O O . ALA A 1 188 ? 3.997 -12.008 16.892 1.00 83.00 188 ALA A O 1
ATOM 1445 N N . GLU A 1 189 ? 5.499 -10.637 15.937 1.00 82.75 189 GLU A N 1
ATOM 1446 C CA . GLU A 1 189 ? 4.993 -9.415 16.566 1.00 82.75 189 GLU A CA 1
ATOM 1447 C C . GLU A 1 189 ? 3.622 -9.027 15.996 1.00 82.75 189 GLU A C 1
ATOM 1449 O O . GLU A 1 189 ? 2.678 -8.769 16.744 1.00 82.75 189 GLU A O 1
ATOM 1454 N N . VAL A 1 190 ? 3.467 -9.088 14.671 1.00 84.56 190 VAL A N 1
ATOM 1455 C CA . VAL A 1 190 ? 2.179 -8.844 14.000 1.00 84.56 190 VAL A CA 1
ATOM 1456 C C . VAL A 1 190 ? 1.111 -9.839 14.456 1.00 84.56 190 VAL A C 1
ATOM 1458 O O . VAL A 1 190 ? -0.040 -9.461 14.681 1.00 84.56 190 VAL A O 1
ATOM 1461 N N . GLU A 1 191 ? 1.476 -11.108 14.640 1.00 84.25 191 GLU A N 1
ATOM 1462 C CA . GLU A 1 191 ? 0.562 -12.121 15.161 1.00 84.25 191 GLU A CA 1
ATOM 1463 C C . GLU A 1 191 ? 0.118 -11.818 16.593 1.00 84.25 191 GLU A C 1
ATOM 1465 O O . GLU A 1 191 ? -1.079 -11.923 16.867 1.00 84.25 191 GLU A O 1
ATOM 1470 N N . ARG A 1 192 ? 1.021 -11.372 17.480 1.00 82.94 192 ARG A N 1
ATOM 1471 C CA . ARG A 1 192 ? 0.639 -10.947 18.840 1.00 82.94 192 ARG A CA 1
ATOM 1472 C C . ARG A 1 192 ? -0.327 -9.769 18.826 1.00 82.94 192 ARG A C 1
ATOM 1474 O O . ARG A 1 192 ? -1.290 -9.766 19.591 1.00 82.94 192 ARG A O 1
ATOM 1481 N N . GLN A 1 193 ? -0.093 -8.784 17.963 1.00 83.12 193 GLN A N 1
ATOM 1482 C CA . GLN A 1 193 ? -0.966 -7.614 17.847 1.00 83.12 193 GLN A CA 1
ATOM 1483 C C . GLN A 1 193 ? -2.358 -8.003 17.333 1.00 83.12 193 GLN A C 1
ATOM 1485 O O . GLN A 1 193 ? -3.368 -7.563 17.882 1.00 83.12 193 GLN A O 1
ATOM 1490 N N . LEU A 1 194 ? -2.433 -8.901 16.346 1.00 81.69 194 LEU A N 1
ATOM 1491 C CA . LEU A 1 194 ? -3.705 -9.453 15.876 1.00 81.69 194 LEU A CA 1
ATOM 1492 C C . LEU A 1 194 ? -4.424 -10.257 16.971 1.00 81.69 194 LEU A C 1
ATOM 1494 O O . LEU A 1 194 ? -5.642 -10.153 17.097 1.00 81.69 194 LEU A O 1
ATOM 1498 N N . GLU A 1 195 ? -3.705 -11.029 17.791 1.00 83.31 195 GLU A N 1
ATOM 1499 C CA . GLU A 1 195 ? -4.294 -11.748 18.935 1.00 83.31 195 GLU A CA 1
ATOM 1500 C C . GLU A 1 195 ? -4.873 -10.818 19.987 1.00 83.31 195 GLU A C 1
ATOM 1502 O O . GLU A 1 195 ? -5.966 -11.084 20.490 1.00 83.31 195 GLU A O 1
ATOM 1507 N N . ALA A 1 196 ? -4.177 -9.722 20.286 1.00 82.75 196 ALA A N 1
ATOM 1508 C CA . ALA A 1 196 ? -4.671 -8.710 21.205 1.00 82.75 196 ALA A CA 1
ATOM 1509 C C . ALA A 1 196 ? -6.005 -8.122 20.715 1.00 82.75 196 ALA A C 1
ATOM 1511 O O . ALA A 1 196 ? -6.934 -7.987 21.510 1.00 82.75 196 ALA A O 1
ATOM 1512 N N . GLN A 1 197 ? -6.159 -7.883 19.407 1.00 78.00 197 GLN A N 1
ATOM 1513 C CA . GLN A 1 197 ? -7.430 -7.416 18.839 1.00 78.00 197 GLN A CA 1
ATOM 1514 C C . GLN A 1 197 ? -8.539 -8.478 18.895 1.00 78.00 197 GLN A C 1
ATOM 1516 O O . GLN A 1 197 ? -9.672 -8.181 19.271 1.00 78.00 197 GLN A O 1
ATOM 1521 N N . VAL A 1 198 ? -8.222 -9.747 18.606 1.00 78.69 198 VAL A N 1
ATOM 1522 C CA . VAL A 1 198 ? -9.170 -10.869 18.779 1.00 78.69 198 VAL A CA 1
ATOM 1523 C C . VAL A 1 198 ? -9.630 -11.003 20.235 1.00 78.69 198 VAL A C 1
ATOM 1525 O O . VAL A 1 198 ? -10.766 -11.415 20.485 1.00 78.69 198 VAL A O 1
ATOM 1528 N N . ALA A 1 199 ? -8.742 -10.733 21.193 1.00 79.50 199 ALA A N 1
ATOM 1529 C CA . ALA A 1 199 ? -9.043 -10.784 22.618 1.00 79.50 199 ALA A CA 1
ATOM 1530 C C . ALA A 1 199 ? -9.892 -9.586 23.066 1.00 79.50 199 ALA A C 1
ATOM 1532 O O . ALA A 1 199 ? -10.856 -9.789 23.800 1.00 79.50 199 ALA A O 1
ATOM 1533 N N . ALA A 1 200 ? -9.594 -8.379 22.574 1.00 76.25 200 ALA A N 1
ATOM 1534 C CA . ALA A 1 200 ? -10.361 -7.166 22.860 1.00 76.25 200 ALA A CA 1
ATOM 1535 C C . ALA A 1 200 ? -11.833 -7.290 22.425 1.00 76.25 200 ALA A C 1
ATOM 1537 O O . ALA A 1 200 ? -12.731 -6.906 23.168 1.00 76.25 200 ALA A O 1
ATOM 1538 N N . LEU A 1 201 ? -12.095 -7.932 21.280 1.00 69.00 201 LEU A N 1
ATOM 1539 C CA . LEU A 1 201 ? -13.454 -8.210 20.791 1.00 69.00 201 LEU A CA 1
ATOM 1540 C C . LEU A 1 201 ? -14.256 -9.184 21.678 1.00 69.00 201 LEU A C 1
ATOM 1542 O O . LEU A 1 201 ? -15.471 -9.274 21.537 1.00 69.00 201 LEU A O 1
ATOM 1546 N N . GLY A 1 202 ? -13.599 -9.948 22.555 1.00 61.34 202 GLY A N 1
ATOM 1547 C CA . GLY A 1 202 ? -14.238 -10.967 23.394 1.00 61.34 202 GLY A CA 1
ATOM 1548 C C . GLY A 1 202 ? -14.690 -10.491 24.777 1.00 61.34 202 GLY A C 1
ATOM 1549 O O . GLY A 1 202 ? -15.204 -11.313 25.531 1.00 61.34 202 GLY A O 1
ATOM 1550 N N . ALA A 1 203 ? -14.471 -9.221 25.134 1.00 61.47 203 ALA A N 1
ATOM 1551 C CA . ALA A 1 203 ? -14.774 -8.707 26.473 1.00 61.47 203 ALA A CA 1
ATOM 1552 C C . ALA A 1 203 ? -16.285 -8.524 26.738 1.00 61.47 203 ALA A C 1
ATOM 1554 O O . ALA A 1 203 ? -16.714 -8.713 27.871 1.00 61.47 203 ALA A O 1
ATOM 1555 N N . ASP A 1 204 ? -17.084 -8.260 25.696 1.00 57.62 204 ASP A N 1
ATOM 1556 C CA . ASP A 1 204 ? -18.550 -8.136 25.746 1.00 57.62 204 ASP A CA 1
ATOM 1557 C C . ASP A 1 204 ? -19.178 -9.093 24.715 1.00 57.62 204 ASP A C 1
ATOM 1559 O O . ASP A 1 204 ? -19.379 -8.758 23.547 1.00 57.62 204 ASP A O 1
ATOM 1563 N N . ALA A 1 205 ? -19.411 -10.348 25.105 1.00 58.88 205 ALA A N 1
ATOM 1564 C CA . ALA A 1 205 ? -19.758 -11.418 24.168 1.00 58.88 205 ALA A CA 1
ATOM 1565 C C . ALA A 1 205 ? -21.239 -11.394 23.731 1.00 58.88 205 ALA A C 1
ATOM 1567 O O . ALA A 1 205 ? -22.107 -11.994 24.366 1.00 58.88 205 ALA A O 1
ATOM 1568 N N . GLY A 1 206 ? -21.519 -10.750 22.594 1.00 73.00 206 GLY A N 1
ATOM 1569 C CA . GLY A 1 206 ? -22.718 -10.984 21.781 1.00 73.00 206 GLY A CA 1
ATOM 1570 C C . GLY A 1 206 ? -22.463 -11.967 20.624 1.00 73.00 206 GLY A C 1
ATOM 1571 O O . GLY A 1 206 ? -21.338 -12.099 20.144 1.00 73.00 206 GLY A O 1
ATOM 1572 N N . LEU A 1 207 ? -23.513 -12.622 20.101 1.00 74.69 207 LEU A N 1
ATOM 1573 C CA . LEU A 1 207 ? -23.415 -13.562 18.960 1.00 74.69 207 LEU A CA 1
ATOM 1574 C C . LEU A 1 207 ? -22.729 -12.955 17.716 1.00 74.69 207 LEU A C 1
ATOM 1576 O O . LEU A 1 207 ? -22.038 -13.656 16.977 1.00 74.69 207 LEU A O 1
ATOM 1580 N N . LEU A 1 208 ? -22.900 -11.648 17.489 1.00 73.94 208 LEU A N 1
ATOM 1581 C CA . LEU A 1 208 ? -22.256 -10.923 16.389 1.00 73.94 208 LEU A CA 1
ATOM 1582 C C . LEU A 1 208 ? -20.742 -10.762 16.602 1.00 73.94 208 LEU A C 1
ATOM 1584 O O . LEU A 1 208 ? -19.978 -10.939 15.650 1.00 73.94 208 LEU A O 1
ATOM 1588 N N . GLN A 1 209 ? -20.300 -10.507 17.837 1.00 75.81 209 GLN A N 1
ATOM 1589 C CA . GLN A 1 209 ? -18.877 -10.434 18.179 1.00 75.81 209 GLN A CA 1
ATOM 1590 C C . GLN A 1 209 ? -18.196 -11.797 18.079 1.00 75.81 209 GLN A C 1
ATOM 1592 O O . GLN A 1 209 ? -17.085 -11.877 17.560 1.00 75.81 209 GLN A O 1
ATOM 1597 N N . GLU A 1 210 ? -18.865 -12.884 18.472 1.00 79.38 210 GLU A N 1
ATOM 1598 C CA . GLU A 1 210 ? -18.329 -14.242 18.308 1.00 79.38 210 GLU A CA 1
ATOM 1599 C C . GLU A 1 210 ? -18.102 -14.577 16.819 1.00 79.38 210 GLU A C 1
ATOM 1601 O O . GLU A 1 210 ? -17.050 -15.098 16.436 1.00 79.38 210 GLU A O 1
ATOM 1606 N N . ALA A 1 211 ? -19.049 -14.200 15.951 1.00 81.00 211 ALA A N 1
ATOM 1607 C CA . ALA A 1 211 ? -18.927 -14.382 14.506 1.00 81.00 211 ALA A CA 1
ATOM 1608 C C . ALA A 1 211 ? -17.797 -13.525 13.906 1.00 81.00 211 ALA A C 1
ATOM 1610 O O . ALA A 1 211 ? -17.029 -14.004 13.067 1.00 81.00 211 ALA A O 1
ATOM 1611 N N . GLN A 1 212 ? -17.655 -12.270 14.342 1.00 77.88 212 GLN A N 1
ATOM 1612 C CA . GLN A 1 212 ? -16.562 -11.388 13.918 1.00 77.88 212 GLN A CA 1
ATOM 1613 C C . GLN A 1 212 ? -15.198 -11.921 14.374 1.00 77.88 212 GLN A C 1
ATOM 1615 O O . GLN A 1 212 ? -14.248 -11.958 13.591 1.00 77.88 212 GLN A O 1
ATOM 1620 N N . ARG A 1 213 ? -15.121 -12.435 15.602 1.00 80.44 213 ARG A N 1
ATOM 1621 C CA . ARG A 1 213 ? -13.930 -13.066 16.172 1.00 80.44 213 ARG A CA 1
ATOM 1622 C C . ARG A 1 213 ? -13.497 -14.294 15.375 1.00 80.44 213 ARG A C 1
ATOM 1624 O O . ARG A 1 213 ? -12.312 -14.449 15.081 1.00 80.44 213 ARG A O 1
ATOM 1631 N N . GLN A 1 214 ? -14.438 -15.165 15.005 1.00 84.25 214 GLN A N 1
ATOM 1632 C CA . GLN A 1 214 ? -14.150 -16.330 14.163 1.00 84.25 214 GLN A CA 1
ATOM 1633 C C . GLN A 1 214 ? -13.665 -15.921 12.766 1.00 84.25 214 GLN A C 1
ATOM 1635 O O . GLN A 1 214 ? -12.691 -16.491 12.271 1.00 84.25 214 GLN A O 1
ATOM 1640 N N . ARG A 1 215 ? -14.279 -14.896 12.158 1.00 82.44 215 ARG A N 1
ATOM 1641 C CA . ARG A 1 215 ? -13.840 -14.356 10.860 1.00 82.44 215 ARG A CA 1
ATOM 1642 C C . ARG A 1 215 ? -12.414 -13.812 10.916 1.00 82.44 215 ARG A C 1
ATOM 1644 O O . ARG A 1 215 ? -11.616 -14.175 10.055 1.00 82.44 215 ARG A O 1
ATOM 1651 N N . LEU A 1 216 ? -12.073 -13.026 11.942 1.00 81.50 216 LEU A N 1
ATOM 1652 C CA . LEU A 1 216 ? -10.726 -12.467 12.100 1.00 81.50 216 LEU A CA 1
ATOM 1653 C C . LEU A 1 216 ? -9.678 -13.576 12.292 1.00 81.50 216 LEU A C 1
ATOM 1655 O O . LEU A 1 216 ? -8.617 -13.552 11.669 1.00 81.50 216 LEU A O 1
ATOM 1659 N N . LYS A 1 217 ? -9.999 -14.599 13.102 1.00 84.81 217 LYS A N 1
ATOM 1660 C CA . LYS A 1 217 ? -9.139 -15.779 13.296 1.00 84.81 217 LYS A CA 1
ATOM 1661 C C . LYS A 1 217 ? -8.887 -16.528 11.984 1.00 84.81 217 LYS A C 1
ATOM 1663 O O . LYS A 1 217 ? -7.737 -16.859 11.699 1.00 84.81 217 LYS A O 1
ATOM 1668 N N . SER A 1 218 ? -9.933 -16.768 11.189 1.00 85.69 218 SER A N 1
ATOM 1669 C CA . SER A 1 218 ? -9.813 -17.440 9.885 1.00 85.69 218 SER A CA 1
ATOM 1670 C C . SER A 1 218 ? -8.965 -16.627 8.908 1.00 85.69 218 SER A C 1
ATOM 1672 O O . SER A 1 218 ? -8.036 -17.159 8.305 1.00 85.69 218 SER A O 1
ATOM 1674 N N . ALA A 1 219 ? -9.236 -15.322 8.797 1.00 82.69 219 ALA A N 1
ATOM 1675 C CA . ALA A 1 219 ? -8.516 -14.428 7.894 1.00 82.69 219 ALA A CA 1
ATOM 1676 C C . ALA A 1 219 ? -7.022 -14.331 8.244 1.00 82.69 219 ALA A C 1
ATOM 1678 O O . ALA A 1 219 ? -6.173 -14.337 7.353 1.00 82.69 219 ALA A O 1
ATOM 1679 N N . ARG A 1 220 ? -6.689 -14.311 9.541 1.00 86.25 220 ARG A N 1
ATOM 1680 C CA . ARG A 1 220 ? -5.305 -14.349 10.027 1.00 86.25 220 ARG A CA 1
ATOM 1681 C C . ARG A 1 220 ? -4.575 -15.620 9.591 1.00 86.25 220 ARG A C 1
ATOM 1683 O O . ARG A 1 220 ? -3.453 -15.537 9.099 1.00 86.25 220 ARG A O 1
ATOM 1690 N N . GLU A 1 221 ? -5.204 -16.782 9.750 1.00 87.69 221 GLU A N 1
ATOM 1691 C CA . GLU A 1 221 ? -4.594 -18.069 9.393 1.00 87.69 221 GLU A CA 1
ATOM 1692 C C . GLU A 1 221 ? -4.404 -18.221 7.875 1.00 87.69 221 GLU A C 1
ATOM 1694 O O . GLU A 1 221 ? -3.401 -18.761 7.407 1.00 87.69 221 GLU A O 1
ATOM 1699 N N . GLU A 1 222 ? -5.359 -17.726 7.083 1.00 87.12 222 GLU A N 1
ATOM 1700 C CA . GLU A 1 222 ? -5.240 -17.650 5.622 1.00 87.12 222 GLU A CA 1
ATOM 1701 C C . GLU A 1 222 ? -4.067 -16.761 5.201 1.00 87.12 222 GLU A C 1
ATOM 1703 O O . GLU A 1 222 ? -3.258 -17.159 4.362 1.00 87.12 222 GLU A O 1
ATOM 1708 N N . PHE A 1 223 ? -3.935 -15.584 5.815 1.00 86.06 223 PHE A N 1
ATOM 1709 C CA . PHE A 1 223 ? -2.848 -14.656 5.519 1.00 86.06 223 PHE A CA 1
ATOM 1710 C C . PHE A 1 223 ? -1.474 -15.220 5.897 1.00 86.06 223 PHE A C 1
ATOM 1712 O O . PHE A 1 223 ? -0.542 -15.145 5.096 1.00 86.06 223 PHE A O 1
ATOM 1719 N N . ARG A 1 224 ? -1.354 -15.857 7.069 1.00 86.81 224 ARG A N 1
ATOM 1720 C CA . ARG A 1 224 ? -0.135 -16.559 7.498 1.00 86.81 224 ARG A CA 1
ATOM 1721 C C . ARG A 1 224 ? 0.308 -17.595 6.465 1.00 86.81 224 ARG A C 1
ATOM 1723 O O . ARG A 1 224 ? 1.473 -17.613 6.068 1.00 86.81 224 ARG A O 1
ATOM 1730 N N . ARG A 1 225 ? -0.616 -18.443 6.002 1.00 87.25 225 ARG A N 1
ATOM 1731 C CA . ARG A 1 225 ? -0.325 -19.449 4.968 1.00 87.25 225 ARG A CA 1
ATOM 1732 C C . ARG A 1 225 ? 0.087 -18.805 3.646 1.00 87.25 225 ARG A C 1
ATOM 1734 O O . ARG A 1 225 ? 1.051 -19.253 3.033 1.00 87.25 225 ARG A O 1
ATOM 1741 N N . ALA A 1 226 ? -0.592 -17.738 3.233 1.00 86.56 226 ALA A N 1
ATOM 1742 C CA . ALA A 1 226 ? -0.244 -17.018 2.014 1.00 86.56 226 ALA A CA 1
ATOM 1743 C C . ALA A 1 226 ? 1.164 -16.403 2.081 1.00 86.56 226 ALA A C 1
ATOM 1745 O O . ALA A 1 226 ? 1.921 -16.535 1.123 1.00 86.56 226 ALA A O 1
ATOM 1746 N N . LEU A 1 227 ? 1.559 -15.809 3.213 1.00 84.19 227 LEU A N 1
ATOM 1747 C CA . LEU A 1 227 ? 2.916 -15.284 3.407 1.00 84.19 227 LEU A CA 1
ATOM 1748 C C . LEU A 1 227 ? 3.988 -16.377 3.330 1.00 84.19 227 LEU A C 1
ATOM 1750 O O . LEU A 1 227 ? 5.025 -16.176 2.699 1.00 84.19 227 LEU A O 1
ATOM 1754 N N . LEU A 1 228 ? 3.737 -17.544 3.929 1.00 86.50 228 LEU A N 1
ATOM 1755 C CA . LEU A 1 228 ? 4.652 -18.682 3.822 1.00 86.50 228 LEU A CA 1
ATOM 1756 C C . LEU A 1 228 ? 4.787 -19.154 2.371 1.00 86.50 228 LEU A C 1
ATOM 1758 O O . LEU A 1 228 ? 5.903 -19.375 1.912 1.00 86.50 228 LEU A O 1
ATOM 1762 N N . ASN A 1 229 ? 3.680 -19.225 1.629 1.00 85.19 229 ASN A N 1
ATOM 1763 C CA . ASN A 1 229 ? 3.693 -19.594 0.212 1.00 85.19 229 ASN A CA 1
ATOM 1764 C C . ASN A 1 229 ? 4.451 -18.574 -0.647 1.00 85.19 229 ASN A C 1
ATOM 1766 O O . ASN A 1 229 ? 5.185 -18.964 -1.551 1.00 85.19 229 ASN A O 1
ATOM 1770 N N . VAL A 1 230 ? 4.325 -17.276 -0.347 1.00 83.62 230 VAL A N 1
ATOM 1771 C CA . VAL A 1 230 ? 5.123 -16.221 -0.996 1.00 83.62 230 VAL A CA 1
ATOM 1772 C C . VAL A 1 230 ? 6.619 -16.436 -0.758 1.00 83.62 230 VAL A C 1
ATOM 1774 O O . VAL A 1 230 ? 7.416 -16.145 -1.642 1.00 83.62 230 VAL A O 1
ATOM 1777 N N . CYS A 1 231 ? 6.995 -16.966 0.405 1.00 80.19 231 CYS A N 1
ATOM 1778 C CA . CYS A 1 231 ? 8.384 -17.223 0.769 1.00 80.19 231 CYS A CA 1
ATOM 1779 C C . CYS A 1 231 ? 8.948 -18.578 0.328 1.00 80.19 231 CYS A C 1
ATOM 1781 O O . CYS A 1 231 ? 10.161 -18.773 0.389 1.00 80.19 231 CYS A O 1
ATOM 1783 N N . GLN A 1 232 ? 8.091 -19.507 -0.092 1.00 77.75 232 GLN A N 1
ATOM 1784 C CA . GLN A 1 232 ? 8.478 -20.828 -0.591 1.00 77.75 232 GLN A CA 1
ATOM 1785 C C . GLN A 1 232 ? 8.498 -20.913 -2.126 1.00 77.75 232 GLN A C 1
ATOM 1787 O O . GLN A 1 232 ? 9.112 -21.837 -2.658 1.00 77.75 232 GLN A O 1
ATOM 1792 N N . GLY A 1 233 ? 7.826 -19.989 -2.826 1.00 60.62 233 GLY A N 1
ATOM 1793 C CA . GLY A 1 233 ? 7.813 -19.887 -4.295 1.00 60.62 233 GLY A CA 1
ATOM 1794 C C . GLY A 1 233 ? 8.864 -18.939 -4.858 1.00 60.62 233 GLY A C 1
ATOM 1795 O O . GLY A 1 233 ? 9.189 -19.061 -6.056 1.00 60.62 233 GLY A O 1
#

Radius of gyration: 24.17 Å; chains: 1; bounding box: 71×47×54 Å

Foldseek 3Di:
DPDPDPPVLVVLLVVQVVLLVQQDPPQDPQLSVLLVCCSPQVDNVSNVVSLVVCCVVPVPSSVVNVVSCVVRPVVSVVSSVDPPSPPPPPPPPPPVVVVVVVVPDDDDDDDDDCCVVVVVVVCCVVVPPPPPPDPDPQPVLLVQLQVLLVVLLVLADDPPSPVLSVVSNVLSVCLSVLVLVVSVVCVVVSVVVLVVRLVVLPPDDDPVSVVSSVVSVVSSVSSVVSSVVSNVD

Sequence (233 aa):
MQDAFKSDETARVWPLLAQLQALPDGFDPALRSGLAHALLDGALDPVRDAFEALRERSPEGASEAVGLLRAHAPGLEGFLKSPLLRPPESPRPTVLTVLWNAVRSPQGRGVSSGVFILLFFLLKAVFLPSVREHRSTERPVVVEARRLATRLCSQLEIQDGERLCGTLQQLVVWGASGRCSKVLSEQAEVERQLEAQVAALGADAGLLQEAQRQRLKSAREEFRRALLNVCQG

pLDDT: mean 70.52, std 17.03, range [33.56, 88.69]

Secondary structure (DSSP, 8-state):
---S--HHHHHHHHHHHHHHHTS-TTS-HHHHHHHHHHHHH---HHHHHHHHHHHHH-HHHHHHHHHHHHHH-HHHHHHHH-TT-PPP-PPP--HHHHHHHHTT---------THHHHHHHHHHHHHS-----------HHHHHHHHHHHHHHTTS-HHHHHHHHHHHHHHHHHHHTT-HHHHHHHHHHHHHHHHHHHHHTTSS--HHHHHHHHHHHHHHHHHHHHHHHHHH-